Protein AF-A0A7C4XQU8-F1 (afdb_monomer_lite)

Structure (mmCIF, N/CA/C/O backbone):
data_AF-A0A7C4XQU8-F1
#
_entry.id   AF-A0A7C4XQU8-F1
#
loop_
_atom_site.group_PDB
_atom_site.id
_atom_site.type_symbol
_atom_site.label_atom_id
_atom_site.label_alt_id
_atom_site.label_comp_id
_atom_site.label_asym_id
_atom_site.label_entity_id
_atom_site.label_seq_id
_atom_site.pdbx_PDB_ins_code
_atom_site.Cartn_x
_atom_site.Cartn_y
_atom_site.Cartn_z
_atom_site.occupancy
_atom_site.B_iso_or_equiv
_atom_site.auth_seq_id
_atom_site.auth_comp_id
_atom_site.auth_asym_id
_atom_site.auth_atom_id
_atom_site.pdbx_PDB_model_num
ATOM 1 N N . MET A 1 1 ? 14.008 35.692 -13.625 1.00 45.66 1 MET A N 1
ATOM 2 C CA . MET A 1 1 ? 15.453 35.962 -13.455 1.00 45.66 1 MET A CA 1
ATOM 3 C C . MET A 1 1 ? 16.202 34.689 -13.807 1.00 45.66 1 MET A C 1
ATOM 5 O O . MET A 1 1 ? 15.841 33.655 -13.261 1.00 45.66 1 MET A O 1
ATOM 9 N N . SER A 1 2 ? 17.144 34.727 -14.756 1.00 58.75 2 SER A N 1
ATOM 10 C CA . SER A 1 2 ? 17.948 33.553 -15.129 1.00 58.75 2 SER A CA 1
ATOM 11 C C . SER A 1 2 ? 19.233 33.523 -14.306 1.00 58.75 2 SER A C 1
ATOM 13 O O . SER A 1 2 ? 20.014 34.469 -14.382 1.00 58.75 2 SER A O 1
ATOM 15 N N . ILE A 1 3 ? 19.446 32.446 -13.552 1.00 71.56 3 ILE A N 1
ATOM 16 C CA . ILE A 1 3 ? 20.698 32.194 -12.831 1.00 71.56 3 ILE A CA 1
ATOM 17 C C . ILE A 1 3 ? 21.829 32.036 -13.854 1.00 71.56 3 ILE A C 1
ATOM 19 O O . ILE A 1 3 ? 21.702 31.285 -14.822 1.00 71.56 3 ILE A O 1
ATOM 23 N N . THR A 1 4 ? 22.930 32.752 -13.653 1.00 83.12 4 THR A N 1
ATOM 24 C CA . THR A 1 4 ? 24.124 32.695 -14.500 1.00 83.12 4 THR A CA 1
ATOM 25 C C . THR A 1 4 ? 25.135 31.683 -13.963 1.00 83.12 4 THR A C 1
ATOM 27 O O . THR A 1 4 ? 25.243 31.439 -12.764 1.00 83.12 4 THR A O 1
ATOM 30 N N . PHE A 1 5 ? 25.948 31.108 -14.850 1.00 70.44 5 PHE A N 1
ATOM 31 C CA . PHE A 1 5 ? 26.991 30.142 -14.477 1.00 70.44 5 PHE A CA 1
ATOM 32 C C . PHE A 1 5 ? 28.006 30.706 -13.463 1.00 70.44 5 PHE A C 1
ATOM 34 O O . PHE A 1 5 ? 28.516 29.990 -12.607 1.00 70.44 5 PHE A O 1
ATOM 41 N N . ARG A 1 6 ? 28.254 32.020 -13.513 1.00 72.44 6 ARG A N 1
ATOM 42 C CA . ARG A 1 6 ? 29.130 32.727 -12.570 1.00 72.44 6 ARG A CA 1
ATOM 43 C C . ARG A 1 6 ? 28.547 32.788 -11.157 1.00 72.44 6 ARG A C 1
ATOM 45 O O . ARG A 1 6 ? 29.300 32.751 -10.192 1.00 72.44 6 ARG A O 1
ATOM 52 N N . GLU A 1 7 ? 27.225 32.851 -11.034 1.00 71.62 7 GLU A N 1
ATOM 53 C CA . GLU A 1 7 ? 26.533 32.796 -9.742 1.00 71.62 7 GLU A CA 1
ATOM 54 C C . GLU A 1 7 ? 26.556 31.381 -9.153 1.00 71.62 7 GLU A C 1
ATOM 56 O O . GLU A 1 7 ? 26.673 31.234 -7.941 1.00 71.62 7 GLU A O 1
ATOM 61 N N . ILE A 1 8 ? 26.535 30.342 -9.998 1.00 65.56 8 ILE A N 1
ATOM 62 C CA . ILE A 1 8 ? 26.710 28.943 -9.569 1.00 65.56 8 ILE A CA 1
ATOM 63 C C . ILE A 1 8 ? 28.135 28.715 -9.040 1.00 65.56 8 ILE A C 1
ATOM 65 O O . ILE A 1 8 ? 28.313 28.085 -8.003 1.00 65.56 8 ILE A O 1
ATOM 69 N N . LEU A 1 9 ? 29.149 29.271 -9.710 1.00 60.50 9 LEU A N 1
ATOM 70 C CA . LEU A 1 9 ? 30.553 29.157 -9.290 1.00 60.50 9 LEU A CA 1
ATOM 71 C C . LEU A 1 9 ? 30.897 29.961 -8.026 1.00 60.50 9 LEU A C 1
ATOM 73 O O . LEU A 1 9 ? 31.858 29.625 -7.344 1.00 60.50 9 LEU A O 1
ATOM 77 N N . ASN A 1 10 ? 30.124 31.002 -7.707 1.00 62.06 10 ASN A N 1
ATOM 78 C CA . ASN A 1 10 ? 30.291 31.813 -6.496 1.00 62.06 10 ASN A CA 1
ATOM 79 C C . ASN A 1 10 ? 29.500 31.273 -5.290 1.00 62.06 10 ASN A C 1
ATOM 81 O O . ASN A 1 10 ? 29.392 31.960 -4.271 1.00 62.06 10 ASN A O 1
ATOM 85 N N . GLN A 1 11 ? 28.926 30.069 -5.382 1.00 64.62 11 GLN A N 1
ATOM 86 C CA . GLN A 1 11 ? 28.342 29.414 -4.216 1.00 64.62 11 GLN A CA 1
ATOM 87 C C . GLN A 1 11 ? 29.437 29.171 -3.175 1.00 64.62 11 GLN A C 1
ATOM 89 O O . GLN A 1 11 ? 30.536 28.728 -3.504 1.00 64.62 11 GLN A O 1
ATOM 94 N N . LYS A 1 12 ? 29.144 29.512 -1.916 1.00 64.62 12 LYS A N 1
ATOM 95 C CA . LYS A 1 12 ? 30.092 29.427 -0.803 1.00 64.62 12 LYS A CA 1
ATOM 96 C C . LYS A 1 12 ? 30.616 27.992 -0.683 1.00 64.62 12 LYS A C 1
ATOM 98 O O . LYS A 1 12 ? 29.908 27.105 -0.222 1.00 64.62 12 LYS A O 1
ATOM 103 N N . SER A 1 13 ? 31.851 27.770 -1.119 1.00 65.62 13 SER A N 1
ATOM 104 C CA . SER A 1 13 ? 32.546 26.493 -0.999 1.00 65.62 13 SER A CA 1
ATOM 105 C C . SER A 1 13 ? 33.301 26.467 0.325 1.00 65.62 13 SER A C 1
ATOM 107 O O . SER A 1 13 ? 34.238 27.247 0.510 1.00 65.62 13 SER A O 1
ATOM 109 N N . TRP A 1 14 ? 32.906 25.593 1.250 1.00 74.12 14 TRP A N 1
ATOM 110 C CA . TRP A 1 14 ? 33.675 25.378 2.475 1.00 74.12 14 TRP A CA 1
ATOM 111 C C . TRP A 1 14 ? 34.993 24.688 2.128 1.00 74.12 14 TRP A C 1
ATOM 113 O O . TRP A 1 14 ? 35.008 23.621 1.518 1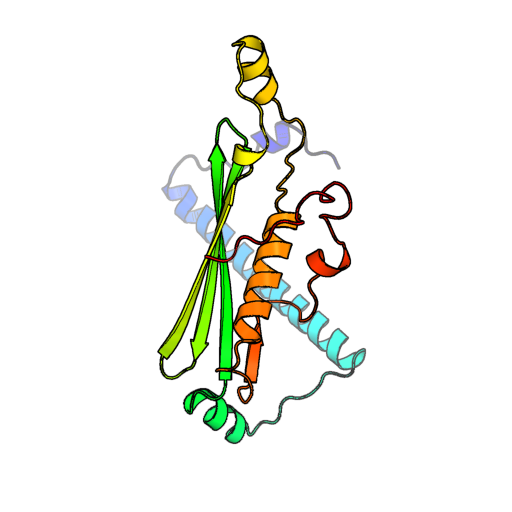.00 74.12 14 TRP A O 1
ATOM 123 N N . THR A 1 15 ? 36.104 25.327 2.480 1.00 75.94 15 THR A N 1
ATOM 124 C CA . THR A 1 15 ? 37.458 24.850 2.171 1.00 75.94 15 THR A CA 1
ATOM 125 C C . THR A 1 15 ? 38.006 23.882 3.216 1.00 75.94 15 THR A C 1
ATOM 127 O O . THR A 1 15 ? 38.980 23.186 2.939 1.00 75.94 15 THR A O 1
ATOM 130 N N . SER A 1 16 ? 37.383 23.814 4.396 1.00 79.50 16 SER A N 1
ATOM 131 C CA . SER A 1 16 ? 37.722 22.881 5.471 1.00 79.50 16 SER A CA 1
ATOM 132 C C . SER A 1 16 ? 36.461 22.262 6.085 1.00 79.50 16 SER A C 1
ATOM 134 O O . SER A 1 16 ? 35.355 22.801 5.965 1.00 79.50 16 SER A O 1
ATOM 136 N N . TYR A 1 17 ? 36.624 21.106 6.730 1.00 73.94 17 TYR A N 1
ATOM 137 C CA . TYR A 1 17 ? 35.530 20.423 7.421 1.00 73.94 17 TYR A CA 1
ATOM 138 C C . TYR A 1 17 ? 35.089 21.203 8.668 1.00 73.94 17 TYR A C 1
ATOM 140 O O . TYR A 1 17 ? 33.901 21.264 8.978 1.00 73.94 17 TYR A O 1
ATOM 148 N N . GLU A 1 18 ? 36.029 21.859 9.343 1.00 80.00 18 GLU A N 1
ATOM 149 C CA . GLU A 1 18 ? 35.796 22.684 10.524 1.00 80.00 18 GLU A CA 1
ATOM 150 C C . GLU A 1 18 ? 34.895 23.887 10.201 1.00 80.00 18 GLU A C 1
ATOM 152 O O . GLU A 1 18 ? 33.941 24.147 10.935 1.00 80.00 18 GLU A O 1
ATOM 157 N N . ASP A 1 19 ? 35.122 24.555 9.063 1.00 75.06 19 ASP A N 1
ATOM 158 C CA . ASP A 1 19 ? 34.288 25.676 8.600 1.00 75.06 19 ASP A CA 1
ATOM 159 C C . ASP A 1 19 ? 32.867 25.215 8.233 1.00 75.06 19 ASP A C 1
ATOM 161 O O . ASP A 1 19 ? 31.878 25.901 8.508 1.00 75.06 19 ASP A O 1
ATOM 165 N N . TYR A 1 20 ? 32.738 24.022 7.643 1.00 74.88 20 TYR A N 1
ATOM 166 C CA . TYR A 1 20 ? 31.439 23.413 7.351 1.00 74.88 20 TYR A CA 1
ATOM 167 C C . TYR A 1 20 ? 30.662 23.072 8.632 1.00 74.88 20 TYR A C 1
ATOM 169 O O . TYR A 1 20 ? 29.458 23.324 8.716 1.00 74.88 20 TYR A O 1
ATOM 177 N N . VAL A 1 21 ? 31.336 22.536 9.652 1.00 73.75 21 VAL A N 1
ATOM 178 C CA . VAL A 1 21 ? 30.712 22.217 10.944 1.00 73.75 21 VAL A CA 1
ATOM 179 C C . VAL A 1 21 ? 30.313 23.490 11.695 1.00 73.75 21 VAL A C 1
ATOM 181 O O . VAL A 1 21 ? 29.211 23.553 12.239 1.00 73.75 21 VAL A O 1
ATOM 184 N N . ALA A 1 22 ? 31.166 24.515 11.705 1.00 74.94 22 ALA A N 1
ATOM 185 C CA . ALA A 1 22 ? 30.908 25.758 12.427 1.00 74.94 22 ALA A CA 1
ATOM 186 C C . ALA A 1 22 ? 29.815 26.620 11.772 1.00 74.94 22 ALA A C 1
ATOM 188 O O . ALA A 1 22 ? 28.968 27.180 12.471 1.00 74.94 22 ALA A O 1
ATOM 189 N N . GLU A 1 23 ? 29.808 26.729 10.444 1.00 75.94 23 GLU A N 1
ATOM 190 C CA . GLU A 1 23 ? 28.906 27.640 9.732 1.00 75.94 23 GLU A CA 1
ATOM 191 C C . GLU A 1 23 ? 27.799 26.904 8.980 1.00 75.94 23 GLU A C 1
ATOM 193 O O . GLU A 1 23 ? 26.633 27.284 9.078 1.00 75.94 23 GLU A O 1
ATOM 198 N N . GLY A 1 24 ? 28.143 25.832 8.263 1.00 71.19 24 GLY A N 1
ATOM 199 C CA . GLY A 1 24 ? 27.200 25.060 7.454 1.00 71.19 24 GLY A CA 1
ATOM 200 C C . GLY A 1 24 ? 26.119 24.400 8.305 1.00 71.19 24 GLY A C 1
ATOM 201 O O . GLY A 1 24 ? 24.935 24.629 8.069 1.00 71.19 24 GLY A O 1
ATOM 202 N N . ILE A 1 25 ? 26.493 23.643 9.344 1.00 73.94 25 ILE A N 1
ATOM 203 C CA . ILE A 1 25 ? 25.517 22.954 10.213 1.00 73.94 25 ILE A CA 1
ATOM 204 C C . ILE A 1 25 ? 24.585 23.951 10.909 1.00 73.94 25 ILE A C 1
ATOM 206 O O . ILE A 1 25 ? 23.378 23.713 10.980 1.00 73.94 25 ILE A O 1
ATOM 210 N N . ASN A 1 26 ? 25.110 25.081 11.385 1.00 74.00 26 ASN A N 1
ATOM 211 C CA . ASN A 1 26 ? 24.300 26.117 12.026 1.00 74.00 26 ASN A CA 1
ATOM 212 C C . ASN A 1 26 ? 23.350 26.796 11.031 1.00 74.00 26 ASN A C 1
ATOM 214 O O . ASN A 1 26 ? 22.177 27.008 11.352 1.00 74.00 26 ASN A O 1
ATOM 218 N N . GLN A 1 27 ? 23.818 27.080 9.812 1.00 75.81 27 GLN A N 1
ATOM 219 C CA . GLN A 1 27 ? 22.985 27.641 8.755 1.00 75.81 27 GLN A CA 1
ATOM 220 C C . GLN A 1 27 ? 21.859 26.670 8.372 1.00 75.81 27 GLN A C 1
ATOM 222 O O . GLN A 1 27 ? 20.692 27.049 8.481 1.00 75.81 27 GLN A O 1
ATOM 227 N N . TYR A 1 28 ? 22.181 25.410 8.059 1.00 75.31 28 TYR A N 1
ATOM 228 C CA . TYR A 1 28 ? 21.194 24.369 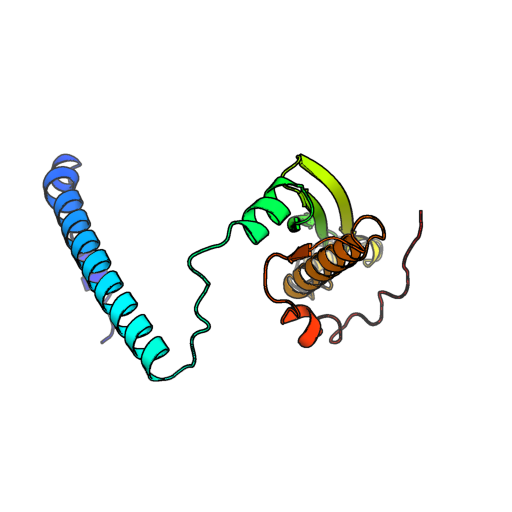7.750 1.00 75.31 28 TYR A CA 1
ATOM 229 C C . TYR A 1 28 ? 20.198 24.158 8.889 1.00 75.31 28 TYR A C 1
ATOM 231 O O . TYR A 1 28 ? 19.001 24.058 8.648 1.00 75.31 28 TYR A O 1
ATOM 239 N N . SER A 1 29 ? 20.660 24.133 10.140 1.00 78.81 29 SER A N 1
ATOM 240 C CA . SER A 1 29 ? 19.776 23.968 11.299 1.00 78.81 29 SER A CA 1
ATOM 241 C C . SER A 1 29 ? 18.814 25.148 11.451 1.00 78.81 29 SER A C 1
ATOM 243 O O . SER A 1 29 ? 17.643 24.958 11.788 1.00 78.81 29 SER A O 1
ATOM 245 N N . SER A 1 30 ? 19.281 26.371 11.179 1.00 81.94 30 SER A N 1
ATOM 246 C CA . SER A 1 30 ? 18.451 27.576 11.239 1.00 81.94 30 SER A CA 1
ATOM 247 C C . SER A 1 30 ? 17.434 27.650 10.095 1.00 81.94 30 SER A C 1
ATOM 249 O O . SER A 1 30 ? 16.287 28.032 10.329 1.00 81.94 30 SER A O 1
ATOM 251 N N . GLU A 1 31 ? 17.826 27.247 8.885 1.00 82.75 31 GLU A N 1
ATOM 252 C CA . GLU A 1 31 ? 16.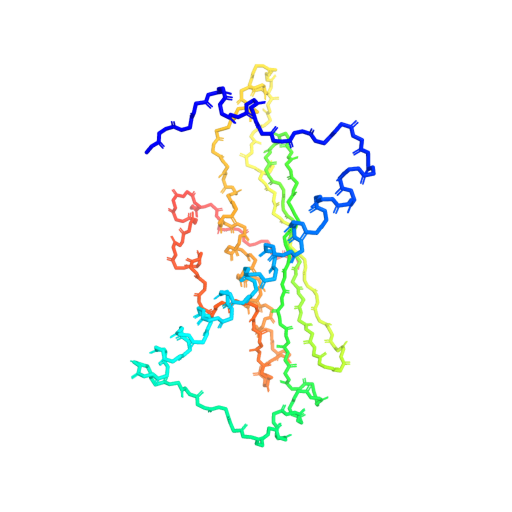954 27.169 7.710 1.00 82.75 31 GLU A CA 1
ATOM 253 C C . GLU A 1 31 ? 15.910 26.069 7.896 1.00 82.75 31 GLU A C 1
ATOM 255 O O . GLU A 1 31 ? 14.718 26.349 7.838 1.00 82.75 31 GLU A O 1
ATOM 260 N N . LEU A 1 32 ? 16.324 24.869 8.306 1.00 79.44 32 LEU A N 1
ATOM 261 C CA . LEU A 1 32 ? 15.418 23.767 8.624 1.00 79.44 32 LEU A CA 1
ATOM 262 C C . LEU A 1 32 ? 14.410 24.151 9.717 1.00 79.44 32 LEU A C 1
ATOM 264 O O . LEU A 1 32 ? 13.229 23.819 9.632 1.00 79.44 32 LEU A O 1
ATOM 268 N N . SER A 1 33 ? 14.848 24.880 10.746 1.00 85.19 33 SER A N 1
ATOM 269 C CA . SER A 1 33 ? 13.950 25.363 11.803 1.00 85.19 33 SER A CA 1
ATOM 270 C C . SER A 1 33 ? 12.916 26.363 11.274 1.00 85.19 33 SER A C 1
ATOM 272 O O . SER A 1 33 ? 11.756 26.334 11.703 1.00 85.19 33 SER A O 1
ATOM 274 N N . LYS A 1 34 ? 13.308 27.234 10.335 1.00 89.00 34 LYS A N 1
ATOM 275 C CA . LYS A 1 34 ? 12.387 28.147 9.645 1.00 89.00 34 LYS A CA 1
ATOM 276 C C . LYS A 1 34 ? 11.413 27.372 8.765 1.00 89.00 34 LYS A C 1
ATOM 278 O O . LYS A 1 34 ? 10.214 27.575 8.922 1.00 89.00 34 LYS A O 1
ATOM 283 N N . ASP A 1 35 ? 11.894 26.427 7.966 1.00 86.44 35 ASP A N 1
ATOM 284 C CA . ASP A 1 35 ? 11.068 25.594 7.087 1.00 86.44 35 ASP A CA 1
ATOM 285 C C . ASP A 1 35 ? 10.047 24.773 7.880 1.00 86.44 35 ASP A C 1
ATOM 287 O O . ASP A 1 35 ? 8.875 24.701 7.516 1.00 86.44 35 ASP A O 1
ATOM 291 N N . ILE A 1 36 ? 10.442 24.208 9.026 1.00 87.94 36 ILE A N 1
ATOM 292 C CA . ILE A 1 36 ? 9.517 23.514 9.932 1.00 87.94 36 ILE A CA 1
ATOM 293 C C . ILE A 1 36 ? 8.459 24.486 10.472 1.00 87.94 36 ILE A C 1
ATOM 295 O O . ILE A 1 36 ? 7.278 24.135 10.556 1.00 87.94 36 ILE A O 1
ATOM 299 N N . SER A 1 37 ? 8.858 25.700 10.859 1.00 92.00 37 SER A N 1
ATOM 300 C CA . SER A 1 37 ? 7.941 26.727 11.366 1.00 92.00 37 SER A CA 1
ATOM 301 C C . SER A 1 37 ? 6.942 27.175 10.295 1.00 92.00 37 SER A C 1
ATOM 303 O O . SER A 1 37 ? 5.736 27.217 10.552 1.00 92.00 37 SER A O 1
ATOM 305 N N . GLU A 1 38 ? 7.409 27.444 9.077 1.00 91.62 38 GLU A N 1
ATOM 306 C CA . GLU A 1 38 ? 6.560 27.797 7.938 1.00 91.62 38 GLU A CA 1
ATOM 307 C C . GLU A 1 38 ? 5.661 26.636 7.520 1.00 91.62 38 GLU A C 1
ATOM 309 O O . GLU A 1 38 ? 4.453 26.817 7.381 1.00 91.62 38 GLU A O 1
ATOM 314 N N . GLY A 1 39 ? 6.194 25.416 7.448 1.00 87.62 39 GLY A N 1
ATOM 315 C CA . GLY A 1 39 ? 5.419 24.205 7.190 1.00 87.62 39 GLY A CA 1
ATOM 316 C C . GLY A 1 39 ? 4.295 24.004 8.210 1.00 87.62 39 GLY A C 1
ATOM 317 O O . GLY A 1 39 ? 3.167 23.675 7.839 1.00 87.62 39 GLY A O 1
ATOM 318 N N . ARG A 1 40 ? 4.545 24.282 9.499 1.00 91.62 40 ARG A N 1
ATOM 319 C CA . ARG A 1 40 ? 3.503 24.269 10.543 1.00 91.62 40 ARG A CA 1
ATOM 320 C C . ARG A 1 40 ? 2.452 25.358 10.326 1.00 91.62 40 ARG A C 1
ATOM 322 O O . ARG A 1 40 ? 1.265 25.068 10.483 1.00 91.62 40 ARG A O 1
ATOM 329 N N . LYS A 1 41 ? 2.854 26.578 9.948 1.00 94.00 41 LYS A N 1
ATOM 330 C CA . LYS A 1 41 ? 1.916 27.667 9.615 1.00 94.00 41 LYS A CA 1
ATOM 331 C C . LYS A 1 41 ? 1.037 27.295 8.422 1.00 94.00 41 LYS A C 1
ATOM 333 O O . LYS A 1 41 ? -0.179 27.427 8.516 1.00 94.00 41 LYS A O 1
ATOM 338 N N . HIS A 1 42 ? 1.622 26.765 7.349 1.00 91.38 42 HIS A N 1
ATOM 339 C CA . HIS A 1 42 ? 0.879 26.295 6.180 1.00 91.38 42 HIS A CA 1
ATOM 340 C C . HIS A 1 42 ? -0.066 25.151 6.532 1.00 91.38 42 HIS A C 1
ATOM 342 O O . HIS A 1 42 ? -1.237 25.205 6.173 1.00 91.38 42 HIS A O 1
ATOM 348 N N . LYS A 1 43 ? 0.392 24.156 7.303 1.00 89.25 43 LYS A N 1
ATOM 349 C CA . LYS A 1 43 ? -0.461 23.056 7.771 1.00 89.25 43 LYS A CA 1
ATOM 350 C C . LYS A 1 43 ? -1.665 23.573 8.560 1.00 89.25 43 LYS A C 1
ATOM 352 O O . LYS A 1 43 ? -2.776 23.097 8.342 1.00 89.25 43 LYS A O 1
ATOM 357 N N . LYS A 1 44 ? -1.456 24.551 9.449 1.00 93.38 44 LYS A N 1
ATOM 358 C CA . LYS A 1 44 ? -2.533 25.181 10.221 1.00 93.38 44 LYS A CA 1
ATOM 359 C C . LYS A 1 44 ? -3.505 25.939 9.314 1.00 93.38 44 LYS A C 1
ATOM 361 O O . LYS A 1 44 ? -4.699 25.690 9.397 1.00 93.38 44 LYS A O 1
ATOM 366 N N . ALA A 1 45 ? -3.003 26.776 8.408 1.00 92.56 45 ALA A N 1
ATOM 367 C CA . ALA A 1 45 ? -3.836 27.521 7.464 1.00 92.56 45 ALA A CA 1
ATOM 368 C C . ALA A 1 45 ? -4.654 26.594 6.544 1.00 92.56 45 ALA A C 1
ATOM 370 O O . ALA A 1 45 ? -5.832 26.843 6.305 1.00 92.56 45 ALA A O 1
ATOM 371 N N . ILE A 1 46 ? -4.058 25.493 6.069 1.00 89.94 46 ILE A N 1
ATOM 372 C CA . ILE A 1 46 ? -4.759 24.460 5.292 1.00 89.94 46 ILE A CA 1
ATOM 373 C C . ILE A 1 46 ? -5.852 23.812 6.143 1.00 89.94 46 ILE A C 1
ATOM 375 O O . ILE A 1 46 ? -6.973 23.661 5.672 1.00 89.94 46 ILE A O 1
ATOM 379 N N . ARG A 1 47 ? -5.556 23.445 7.396 1.00 85.06 47 ARG A N 1
ATOM 380 C CA . ARG A 1 47 ? -6.538 22.845 8.310 1.00 85.06 47 ARG A CA 1
ATOM 381 C C . ARG A 1 47 ? -7.722 23.781 8.561 1.00 85.06 47 ARG A C 1
ATOM 383 O O . ARG A 1 47 ? -8.854 23.347 8.401 1.00 85.06 47 ARG A O 1
ATOM 390 N N . GLU A 1 48 ? -7.458 25.048 8.875 1.00 92.75 48 GLU A N 1
ATOM 391 C CA . GLU A 1 48 ? -8.487 26.075 9.084 1.00 92.75 48 GLU A CA 1
ATOM 392 C C . GLU A 1 48 ? -9.330 26.296 7.822 1.00 92.75 48 GLU A C 1
ATOM 394 O O . GLU A 1 48 ? -10.553 26.407 7.891 1.00 92.75 48 GLU A O 1
ATOM 399 N N . PHE A 1 49 ? -8.691 26.320 6.648 1.00 92.81 49 PHE A N 1
ATOM 400 C CA . PHE A 1 49 ? -9.398 26.390 5.374 1.00 92.81 49 PHE A CA 1
ATOM 401 C C . PHE A 1 49 ? -10.300 25.169 5.165 1.00 92.81 49 PHE A C 1
ATOM 403 O O . PHE A 1 49 ? -11.454 25.333 4.773 1.00 92.81 49 PHE A O 1
ATOM 410 N N . LEU A 1 50 ? -9.812 23.957 5.440 1.00 87.81 50 LEU A N 1
ATOM 411 C CA . LEU A 1 50 ? -10.600 22.735 5.295 1.00 87.81 50 LEU A CA 1
ATOM 412 C C . LEU A 1 50 ? -11.791 22.717 6.259 1.00 87.81 50 LEU A C 1
ATOM 414 O O . LEU A 1 50 ? -12.906 22.479 5.817 1.00 87.81 50 LEU A O 1
ATOM 418 N N . GLU A 1 51 ? -11.576 23.035 7.536 1.00 87.81 51 GLU A N 1
ATOM 419 C CA . GLU A 1 51 ? -12.630 23.074 8.562 1.00 87.81 51 GLU A CA 1
ATOM 420 C C . GLU A 1 51 ? -13.700 24.130 8.268 1.00 87.81 51 GLU A C 1
ATOM 422 O O . GLU A 1 51 ? -14.867 23.936 8.595 1.00 87.81 51 GLU A O 1
ATOM 427 N N . LYS A 1 52 ? -13.322 25.246 7.632 1.00 91.75 52 LYS A N 1
ATOM 428 C CA . LYS A 1 52 ? -14.259 26.313 7.268 1.00 91.75 52 LYS A CA 1
ATOM 429 C C . LYS A 1 52 ? -15.060 26.013 6.000 1.00 91.75 52 LYS A C 1
ATOM 431 O O . LYS A 1 52 ? -16.205 26.446 5.898 1.00 91.75 52 LYS A O 1
ATOM 436 N N . ASN A 1 53 ? -14.443 25.372 5.008 1.00 92.81 53 ASN A N 1
ATOM 437 C CA . ASN A 1 53 ? -15.026 25.237 3.667 1.00 92.81 53 ASN A CA 1
ATOM 438 C C . ASN A 1 53 ? -15.596 23.844 3.380 1.00 92.81 53 ASN A C 1
ATOM 440 O O . ASN A 1 53 ? -16.324 23.688 2.403 1.00 92.81 53 ASN A O 1
ATOM 444 N N . PHE A 1 54 ? -15.273 22.842 4.197 1.00 89.25 54 PHE A N 1
ATOM 445 C CA . PHE A 1 54 ? -15.709 21.466 3.998 1.00 89.25 54 PHE A CA 1
ATOM 446 C C . PHE A 1 54 ? -16.293 20.894 5.285 1.00 89.25 54 PHE A C 1
ATOM 448 O O . PHE A 1 54 ? -15.839 21.188 6.388 1.00 89.25 54 PHE A O 1
ATOM 455 N N . GLU A 1 55 ? -17.281 20.018 5.132 1.00 85.00 55 GLU A N 1
ATOM 456 C CA . GLU A 1 55 ? -17.786 19.215 6.235 1.00 85.00 55 GLU A CA 1
ATOM 457 C C . GLU A 1 55 ? -16.766 18.116 6.555 1.00 85.00 55 GLU A C 1
ATOM 459 O O . GLU A 1 55 ? -16.606 17.141 5.816 1.00 85.00 55 GLU A O 1
ATOM 464 N N . ILE A 1 56 ? -16.019 18.301 7.643 1.00 80.69 56 ILE A N 1
ATOM 465 C CA . ILE A 1 56 ? -15.081 17.292 8.126 1.00 80.69 56 ILE A CA 1
ATOM 466 C C . ILE A 1 56 ? -15.835 16.354 9.058 1.00 80.69 56 ILE A C 1
ATOM 468 O O . ILE A 1 56 ? -16.278 16.756 10.132 1.00 80.69 56 ILE A O 1
ATOM 472 N N . LYS A 1 57 ? -15.929 15.082 8.668 1.00 82.50 57 LYS A N 1
ATOM 473 C CA . LYS A 1 57 ? -16.464 14.036 9.539 1.00 82.50 57 LYS A CA 1
ATOM 474 C C . LYS A 1 57 ? -15.594 13.934 10.795 1.00 82.50 57 LYS A C 1
ATOM 476 O O . LYS A 1 57 ? -14.408 13.612 10.706 1.00 82.50 57 LYS A O 1
ATOM 481 N N . THR A 1 58 ? -16.176 14.222 11.952 1.00 80.88 58 THR A N 1
ATOM 482 C CA . THR A 1 58 ? -15.520 14.041 13.246 1.00 80.88 58 THR A CA 1
ATOM 483 C C . THR A 1 58 ? -15.499 12.560 13.605 1.00 80.88 58 THR A C 1
ATOM 485 O O . THR A 1 58 ? -16.464 11.829 13.376 1.00 80.88 58 THR A O 1
ATOM 488 N N . ILE A 1 59 ? -14.360 12.104 14.117 1.00 81.00 59 ILE A N 1
ATOM 489 C CA . ILE A 1 59 ? -14.219 10.755 14.660 1.00 81.00 59 ILE A CA 1
ATOM 490 C C . ILE A 1 59 ? -14.677 10.828 16.124 1.00 81.00 59 ILE A C 1
ATOM 492 O O . ILE A 1 59 ? -14.292 11.784 16.798 1.00 81.00 59 ILE A O 1
ATOM 496 N N . PRO A 1 60 ? -15.508 9.890 16.607 1.00 84.44 60 PRO A N 1
ATOM 497 C CA . PRO A 1 60 ? -15.871 9.817 18.019 1.00 84.44 60 PRO A CA 1
ATOM 498 C C . PRO A 1 60 ? -14.634 9.703 18.922 1.00 84.44 60 PRO A C 1
ATOM 500 O O . PRO A 1 60 ? -13.650 9.070 18.544 1.00 84.44 60 PRO A O 1
ATOM 503 N N . ASP A 1 61 ? -14.695 10.294 20.117 1.00 85.50 61 ASP A N 1
ATOM 504 C CA . ASP A 1 61 ? -13.606 10.198 21.103 1.00 85.50 61 ASP A CA 1
ATOM 505 C C . ASP A 1 61 ? -13.508 8.793 21.728 1.00 85.50 61 ASP A C 1
ATOM 507 O O . ASP A 1 61 ? -12.427 8.360 22.128 1.00 85.50 61 ASP A O 1
ATOM 511 N N . ASP A 1 62 ? -14.633 8.075 21.802 1.00 90.44 62 ASP A N 1
ATOM 512 C CA . ASP A 1 62 ? -14.694 6.682 22.243 1.00 90.44 62 ASP A CA 1
ATOM 513 C C . ASP A 1 62 ? -14.653 5.752 21.027 1.00 90.44 62 ASP A C 1
ATOM 515 O O . ASP A 1 62 ? -15.573 5.745 20.212 1.00 90.44 62 ASP A O 1
ATOM 519 N N . LEU A 1 63 ? -13.560 4.995 20.918 1.00 90.56 63 LEU A N 1
ATOM 520 C CA . LEU A 1 63 ? -13.304 4.012 19.859 1.00 90.56 63 LEU A CA 1
ATOM 521 C C . LEU A 1 63 ? -13.112 2.601 20.435 1.00 90.56 63 LEU A C 1
ATOM 523 O O . LEU A 1 63 ? -12.348 1.786 19.907 1.00 90.56 63 LEU A O 1
ATOM 527 N N . SER A 1 64 ? -13.714 2.332 21.596 1.00 92.75 64 SER A N 1
ATOM 528 C CA . SER A 1 64 ? -13.555 1.059 22.302 1.00 92.75 64 SER A CA 1
ATOM 529 C C . SER A 1 64 ? -14.085 -0.132 21.495 1.00 92.75 64 SER A C 1
ATOM 531 O O . SER A 1 64 ? -13.446 -1.187 21.472 1.00 92.75 64 SER A O 1
ATOM 533 N N . GLU A 1 65 ? -15.196 0.031 20.775 1.00 91.31 65 GLU A N 1
ATOM 534 C CA . GLU A 1 65 ? -15.744 -1.003 19.892 1.00 91.31 65 GLU A CA 1
ATOM 535 C C . GLU A 1 65 ? -14.822 -1.284 18.697 1.00 91.31 65 GLU A C 1
ATOM 537 O O . GLU A 1 65 ? -14.514 -2.442 18.408 1.00 91.31 65 GLU A O 1
ATOM 542 N N . GLU A 1 66 ? -14.305 -0.248 18.039 1.00 91.44 66 GLU A N 1
ATOM 543 C CA . GLU A 1 66 ? -13.380 -0.370 16.910 1.00 91.44 66 GLU A CA 1
ATOM 544 C C . GLU A 1 66 ? -12.054 -1.006 17.331 1.00 91.44 66 GLU A C 1
ATOM 546 O O . GLU A 1 66 ? -11.502 -1.844 16.611 1.00 91.44 66 GLU A O 1
ATOM 551 N N . LEU A 1 67 ? -11.555 -0.656 18.519 1.00 91.81 67 LEU A N 1
ATOM 552 C CA . LEU A 1 67 ? -10.373 -1.285 19.096 1.00 91.81 67 LEU A CA 1
ATOM 553 C C . LEU A 1 67 ? -10.609 -2.777 19.355 1.00 91.81 67 LEU A C 1
ATOM 555 O O . LEU A 1 67 ? -9.740 -3.603 19.059 1.00 91.81 67 LEU A O 1
ATOM 559 N N . ASN A 1 68 ? -11.787 -3.141 19.863 1.00 93.81 68 ASN A N 1
ATOM 560 C CA . ASN A 1 68 ? -12.166 -4.537 20.060 1.00 93.81 68 ASN A CA 1
ATOM 561 C C . ASN A 1 68 ? -12.261 -5.284 18.722 1.00 93.81 68 ASN A C 1
ATOM 563 O O . ASN A 1 68 ? -11.759 -6.402 18.609 1.00 93.81 68 ASN A O 1
ATOM 567 N N . LEU A 1 69 ? -12.829 -4.674 17.678 1.00 93.25 69 LEU A N 1
ATOM 568 C CA . LEU A 1 69 ? -12.878 -5.257 16.330 1.00 93.25 69 LEU A CA 1
ATOM 569 C C . LEU A 1 69 ? -11.477 -5.490 15.749 1.00 93.25 69 LEU A C 1
ATOM 571 O O . LEU A 1 69 ? -11.199 -6.552 15.185 1.00 93.25 69 LEU A O 1
ATOM 575 N N . LEU A 1 70 ? -10.574 -4.522 15.916 1.00 92.50 70 LEU A N 1
ATOM 576 C CA . LEU A 1 70 ? -9.191 -4.644 15.467 1.00 92.50 70 LEU A CA 1
ATOM 577 C C . LEU A 1 70 ? -8.469 -5.778 16.204 1.00 92.50 70 LEU A C 1
ATOM 579 O O . LEU A 1 70 ? -7.932 -6.683 15.568 1.00 92.50 70 LEU A O 1
ATOM 583 N N . THR A 1 71 ? -8.484 -5.751 17.538 1.00 92.50 71 THR A N 1
ATOM 584 C CA . THR A 1 71 ? -7.724 -6.691 18.382 1.00 92.50 71 THR A CA 1
ATOM 585 C C . THR A 1 71 ? -8.272 -8.117 18.345 1.00 92.50 71 THR A C 1
ATOM 587 O O . THR A 1 71 ? -7.497 -9.064 18.450 1.00 92.50 71 THR A O 1
ATOM 590 N N . SER A 1 72 ? -9.575 -8.294 18.107 1.00 92.50 72 SER A N 1
ATOM 591 C CA . SER A 1 72 ? -10.206 -9.609 17.907 1.00 92.50 72 SER A CA 1
ATOM 592 C C . SER A 1 72 ? -9.964 -10.219 16.518 1.00 92.50 72 SER A C 1
ATOM 594 O O . SER A 1 72 ? -10.444 -11.317 16.238 1.00 92.50 72 SER A O 1
ATOM 596 N N . GLY A 1 73 ? -9.227 -9.536 15.632 1.00 89.75 73 GLY A N 1
ATOM 597 C CA . GLY A 1 73 ? -8.878 -10.051 14.306 1.00 89.75 73 GLY A CA 1
ATOM 598 C C . GLY A 1 73 ? -10.013 -9.991 13.278 1.00 89.75 73 GLY A C 1
ATOM 599 O O . GLY A 1 73 ? -9.916 -10.651 12.235 1.00 89.75 73 GLY A O 1
ATOM 600 N N . GLN A 1 74 ? -11.060 -9.200 13.555 1.00 93.00 74 GLN A N 1
ATOM 601 C CA . GLN A 1 74 ? -12.180 -8.932 12.640 1.00 93.00 74 GLN A CA 1
ATOM 602 C C . GLN A 1 74 ? -11.827 -7.907 11.558 1.00 93.00 74 GLN A C 1
ATOM 604 O O . GLN A 1 74 ? -12.560 -7.763 10.584 1.00 93.00 74 GLN A O 1
ATOM 609 N N . VAL A 1 75 ? -10.699 -7.212 11.710 1.00 93.25 75 VAL A N 1
ATOM 610 C CA . VAL A 1 75 ? -10.152 -6.282 10.719 1.00 93.25 75 VAL A CA 1
ATOM 611 C C . VAL A 1 75 ? -8.938 -6.914 10.040 1.00 93.25 75 VAL A C 1
ATOM 613 O O . VAL A 1 75 ? -8.017 -7.389 10.707 1.00 93.25 75 VAL A O 1
ATOM 616 N N . VAL A 1 76 ? -8.933 -6.898 8.709 1.00 93.56 76 VAL A N 1
ATOM 617 C CA . VAL A 1 76 ? -7.866 -7.427 7.856 1.00 93.56 76 VAL A CA 1
ATOM 618 C C . VAL A 1 76 ? -7.267 -6.286 7.043 1.00 93.56 76 VAL A C 1
ATOM 620 O O . VAL A 1 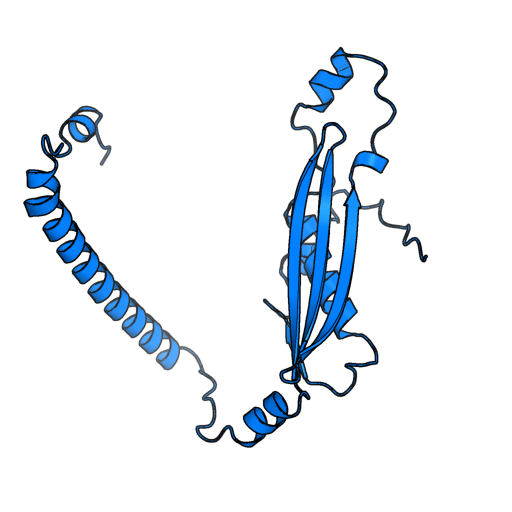76 ? -7.977 -5.602 6.306 1.00 93.56 76 VAL A O 1
ATOM 623 N N . GLY A 1 77 ? -5.958 -6.088 7.171 1.00 93.31 77 GLY A N 1
ATOM 624 C CA . GLY A 1 77 ? -5.174 -5.212 6.309 1.00 93.31 77 GLY A CA 1
ATOM 625 C C . GLY A 1 77 ? -4.675 -5.976 5.089 1.00 93.31 77 GLY A C 1
ATOM 626 O O . GLY A 1 77 ? -4.146 -7.079 5.226 1.00 93.31 77 GLY A O 1
ATOM 627 N N . ILE A 1 78 ? -4.853 -5.397 3.906 1.00 92.56 78 ILE A N 1
ATOM 628 C CA . ILE A 1 78 ? -4.439 -5.967 2.627 1.00 92.56 78 ILE A CA 1
ATOM 629 C C . ILE A 1 78 ? -3.504 -4.979 1.944 1.00 92.56 78 ILE A C 1
ATOM 631 O O . ILE A 1 78 ? -3.868 -3.822 1.717 1.00 92.56 78 ILE A O 1
ATOM 635 N N . ASP A 1 79 ? -2.315 -5.460 1.612 1.00 92.56 79 ASP A N 1
ATOM 636 C CA . ASP A 1 79 ? -1.277 -4.685 0.944 1.00 92.56 79 ASP A CA 1
ATOM 637 C C . ASP A 1 79 ? -0.481 -5.585 0.001 1.00 92.56 79 ASP A C 1
ATOM 639 O O . ASP A 1 79 ? -0.452 -6.815 0.146 1.00 92.56 79 ASP A O 1
ATOM 643 N N . GLY A 1 80 ? 0.192 -4.983 -0.965 1.00 91.56 80 GLY A N 1
ATOM 644 C CA . GLY A 1 80 ? 1.059 -5.718 -1.856 1.00 91.56 80 GLY A CA 1
ATOM 645 C C . GLY A 1 80 ? 2.224 -4.906 -2.388 1.00 91.56 80 GLY A C 1
ATOM 646 O O . GLY A 1 80 ? 2.423 -3.724 -2.131 1.00 91.56 80 GLY A O 1
ATOM 647 N N . THR A 1 81 ? 3.097 -5.602 -3.096 1.00 92.38 81 THR A N 1
ATOM 648 C CA . THR A 1 81 ? 4.375 -5.075 -3.557 1.00 92.38 81 THR A CA 1
ATOM 649 C C . THR A 1 81 ? 4.703 -5.656 -4.916 1.00 92.38 81 THR A C 1
ATOM 651 O O . THR A 1 81 ? 4.385 -6.805 -5.224 1.00 92.38 81 THR A O 1
ATOM 654 N N . ILE A 1 82 ? 5.366 -4.844 -5.736 1.00 90.19 82 ILE A N 1
ATOM 655 C CA . ILE A 1 82 ? 5.839 -5.232 -7.060 1.00 90.19 82 ILE A CA 1
ATOM 656 C C . ILE A 1 82 ? 7.366 -5.218 -7.046 1.00 90.19 82 ILE A C 1
ATOM 658 O O . ILE A 1 82 ? 7.980 -4.186 -6.779 1.00 90.19 82 ILE A O 1
ATOM 662 N N . ALA A 1 83 ? 7.975 -6.340 -7.409 1.00 88.56 83 ALA A N 1
ATOM 663 C CA . ALA A 1 83 ? 9.386 -6.419 -7.759 1.00 88.56 83 ALA A CA 1
ATOM 664 C C . ALA A 1 83 ? 9.511 -6.519 -9.282 1.00 88.56 83 ALA A C 1
ATOM 666 O O . ALA A 1 83 ? 9.010 -7.466 -9.883 1.00 88.56 83 ALA A O 1
ATOM 667 N N . THR A 1 84 ? 10.157 -5.546 -9.926 1.00 84.75 84 THR A N 1
ATOM 668 C CA . THR A 1 84 ? 10.356 -5.551 -11.385 1.00 84.75 84 THR A CA 1
ATOM 669 C C . THR A 1 84 ? 11.805 -5.817 -11.756 1.00 84.75 84 THR A C 1
ATOM 671 O O . THR A 1 84 ? 12.707 -5.162 -11.235 1.00 84.75 84 THR A O 1
ATOM 674 N N . HIS A 1 85 ? 12.018 -6.677 -12.748 1.00 81.69 85 HIS A N 1
ATOM 675 C CA . HIS A 1 85 ? 13.314 -6.948 -13.353 1.00 81.69 85 HIS A CA 1
ATOM 676 C C . HIS A 1 85 ? 13.230 -6.765 -14.867 1.00 81.69 85 HIS A C 1
ATOM 678 O O . HIS A 1 85 ? 12.332 -7.281 -15.531 1.00 81.69 85 HIS A O 1
ATOM 684 N N . LYS A 1 86 ? 14.166 -6.002 -15.433 1.00 74.56 86 LYS A N 1
ATOM 685 C CA . LYS A 1 86 ? 14.278 -5.860 -16.886 1.00 74.56 86 LYS A CA 1
ATOM 686 C C . LYS A 1 86 ? 15.152 -6.983 -17.429 1.00 74.56 86 LYS A C 1
ATOM 688 O O . LYS A 1 86 ? 16.235 -7.222 -16.906 1.00 74.56 86 LYS A O 1
ATOM 693 N N . THR A 1 87 ? 14.681 -7.633 -18.481 1.00 69.75 87 THR A N 1
ATOM 694 C CA . THR A 1 87 ? 15.400 -8.670 -19.221 1.00 69.75 87 THR A CA 1
ATOM 695 C C . THR A 1 87 ? 15.563 -8.254 -20.678 1.00 69.75 87 THR A C 1
ATOM 697 O O . THR A 1 87 ? 14.894 -7.335 -21.147 1.00 69.75 87 THR A O 1
ATOM 700 N N . ILE A 1 88 ? 16.423 -8.974 -21.396 1.00 64.44 88 ILE A N 1
ATOM 701 C CA . ILE A 1 88 ? 16.626 -8.849 -22.847 1.00 64.44 88 ILE A CA 1
ATOM 702 C C . ILE A 1 88 ? 15.293 -8.972 -23.603 1.00 64.44 88 ILE A C 1
ATOM 704 O O . ILE A 1 88 ? 15.021 -8.241 -24.549 1.00 64.44 88 ILE A O 1
ATOM 708 N N . THR A 1 89 ? 14.436 -9.889 -23.160 1.00 63.44 89 THR A N 1
ATOM 709 C CA . THR A 1 89 ? 13.159 -10.209 -23.805 1.00 63.44 89 THR A CA 1
ATOM 710 C C . THR A 1 89 ? 12.002 -9.311 -23.358 1.00 63.44 89 THR A C 1
ATOM 712 O O . THR A 1 89 ? 10.914 -9.419 -23.914 1.00 63.44 89 THR A O 1
ATOM 715 N N . GLY A 1 90 ? 12.215 -8.423 -22.378 1.00 70.50 90 GLY A N 1
ATOM 716 C CA . GLY A 1 90 ? 11.196 -7.508 -21.853 1.00 70.50 90 GLY A CA 1
ATOM 717 C C . GLY A 1 90 ? 11.196 -7.373 -20.325 1.00 70.50 90 GLY A C 1
ATOM 718 O O . GLY A 1 90 ? 12.144 -7.752 -19.635 1.00 70.50 90 GLY A O 1
ATOM 719 N N . THR A 1 91 ? 10.131 -6.813 -19.765 1.00 76.12 91 THR A N 1
ATOM 720 C CA . THR A 1 91 ? 9.914 -6.671 -18.322 1.00 76.12 91 THR A CA 1
ATOM 721 C C . THR A 1 91 ? 9.339 -7.948 -17.705 1.00 76.12 91 THR A C 1
ATOM 723 O O . THR A 1 91 ? 8.326 -8.491 -18.144 1.00 76.12 91 THR A O 1
ATOM 726 N N . MET A 1 92 ? 9.982 -8.399 -16.631 1.00 81.19 92 MET A N 1
ATOM 727 C CA . MET A 1 92 ? 9.439 -9.358 -15.678 1.00 81.19 92 MET A CA 1
ATOM 728 C C . MET A 1 92 ? 9.024 -8.616 -14.409 1.00 81.19 92 MET A C 1
ATOM 730 O O . MET A 1 92 ? 9.711 -7.696 -13.962 1.00 81.19 92 MET A O 1
ATOM 734 N N . ALA A 1 93 ? 7.909 -9.014 -13.816 1.00 84.06 93 ALA A N 1
ATOM 735 C CA . ALA A 1 93 ? 7.445 -8.487 -12.548 1.00 84.06 93 ALA A CA 1
ATOM 736 C C . ALA A 1 93 ? 6.897 -9.613 -11.675 1.00 84.06 93 ALA A C 1
ATOM 738 O O . ALA A 1 93 ? 6.131 -10.453 -12.141 1.00 84.06 93 ALA A O 1
ATOM 739 N N . GLN A 1 94 ? 7.268 -9.611 -10.402 1.00 87.06 94 GLN A N 1
ATOM 740 C CA . GLN A 1 94 ? 6.633 -10.414 -9.372 1.00 87.06 94 GLN A CA 1
ATOM 741 C C . GLN A 1 94 ? 5.743 -9.499 -8.538 1.00 87.06 94 GLN A C 1
ATOM 743 O O . GLN A 1 94 ? 6.197 -8.476 -8.029 1.00 87.06 94 GLN A O 1
ATOM 748 N N . ILE A 1 95 ? 4.476 -9.868 -8.412 1.00 88.44 95 ILE A N 1
ATOM 749 C CA . ILE A 1 95 ? 3.492 -9.184 -7.582 1.00 88.44 95 ILE A CA 1
ATOM 750 C C . ILE A 1 95 ? 3.240 -10.069 -6.370 1.00 88.44 95 ILE A C 1
ATOM 752 O O . ILE A 1 95 ? 2.762 -11.191 -6.522 1.00 88.44 95 ILE A O 1
ATOM 756 N N . GLY A 1 96 ? 3.580 -9.582 -5.182 1.00 89.50 96 GLY A N 1
ATOM 757 C CA . GLY A 1 96 ? 3.234 -10.214 -3.913 1.00 89.50 96 GLY A CA 1
ATOM 758 C C . GLY A 1 96 ? 2.090 -9.459 -3.253 1.00 89.50 96 GLY A C 1
ATOM 759 O O . GLY A 1 96 ? 2.126 -8.235 -3.209 1.00 89.50 96 GLY A O 1
ATOM 760 N N . VAL A 1 97 ? 1.094 -10.172 -2.737 1.00 91.81 97 VAL A N 1
ATOM 761 C CA . VAL A 1 97 ? -0.032 -9.596 -1.993 1.00 91.81 97 VAL A CA 1
ATOM 762 C C . VAL A 1 97 ? -0.205 -10.368 -0.695 1.00 91.81 97 VAL A C 1
ATOM 764 O O . VAL A 1 97 ? -0.124 -11.599 -0.678 1.00 91.81 97 VAL A O 1
ATOM 767 N N . VAL A 1 98 ? -0.429 -9.642 0.396 1.00 91.56 98 VAL A N 1
ATOM 768 C CA . VAL A 1 98 ? -0.606 -10.199 1.733 1.00 91.56 98 VAL A CA 1
ATOM 769 C C . VAL A 1 98 ? -1.856 -9.611 2.375 1.00 91.56 98 VAL A C 1
ATOM 771 O O . VAL A 1 98 ? -2.071 -8.404 2.352 1.00 91.56 98 VAL A O 1
ATOM 774 N N . ALA A 1 99 ? -2.650 -10.483 2.989 1.00 91.75 99 ALA A N 1
ATOM 775 C CA . ALA A 1 99 ? -3.720 -10.122 3.906 1.00 91.75 99 ALA A CA 1
ATOM 776 C C . ALA A 1 99 ? -3.309 -10.547 5.316 1.00 91.75 99 ALA A C 1
ATOM 778 O O . ALA A 1 99 ? -2.910 -11.698 5.511 1.00 91.75 99 ALA A O 1
ATOM 779 N N . VAL A 1 100 ? -3.390 -9.634 6.282 1.00 92.25 100 VAL A N 1
ATOM 780 C CA . VAL A 1 100 ? -2.989 -9.865 7.675 1.00 92.25 100 VAL A CA 1
ATOM 781 C C . VAL A 1 100 ? -3.990 -9.246 8.645 1.00 92.25 100 VAL A C 1
ATOM 783 O O . VAL A 1 100 ? -4.534 -8.175 8.381 1.00 92.25 100 VAL A O 1
ATOM 786 N N . ASN A 1 101 ? -4.234 -9.898 9.779 1.00 91.69 101 ASN A N 1
ATOM 787 C CA . ASN A 1 101 ? -4.993 -9.313 10.886 1.00 91.69 101 ASN A CA 1
ATOM 788 C C . ASN A 1 101 ? -4.129 -9.111 12.138 1.00 91.69 101 ASN A C 1
ATOM 790 O O . ASN A 1 101 ? -2.964 -9.501 12.196 1.00 91.69 101 ASN A O 1
ATOM 794 N N . TYR A 1 102 ? -4.723 -8.509 13.168 1.00 90.00 102 TYR A N 1
ATOM 795 C CA . TYR A 1 102 ? -4.029 -8.210 14.424 1.00 90.00 102 TYR A CA 1
ATOM 796 C C . TYR A 1 102 ? -3.574 -9.463 15.194 1.00 90.00 102 TYR A C 1
ATOM 798 O O . TYR A 1 102 ? -2.614 -9.408 15.957 1.00 90.00 102 TYR A O 1
ATOM 806 N N . LEU A 1 103 ? -4.218 -10.610 14.953 1.00 89.19 103 LEU A N 1
ATOM 807 C CA . LEU A 1 103 ? -3.841 -11.910 15.519 1.00 89.19 103 LEU A CA 1
ATOM 808 C C . LEU A 1 103 ? -2.710 -12.601 14.738 1.00 89.19 103 LEU A C 1
ATOM 810 O O . LEU A 1 103 ? -2.349 -13.733 15.053 1.00 89.19 103 LEU A O 1
ATOM 814 N N . ASN A 1 104 ? -2.134 -11.921 13.739 1.00 84.94 104 ASN A N 1
ATOM 815 C CA . ASN A 1 104 ? -1.071 -12.424 12.871 1.00 84.94 104 ASN A CA 1
ATOM 816 C C . ASN A 1 104 ? -1.487 -13.630 12.003 1.00 84.94 104 ASN A C 1
ATOM 818 O O . ASN A 1 104 ? -0.641 -14.380 11.508 1.00 84.94 104 ASN A O 1
ATOM 822 N N . GLU A 1 105 ? -2.790 -13.812 11.773 1.00 84.88 105 GLU A N 1
ATOM 823 C CA . GLU A 1 105 ? -3.286 -14.699 10.725 1.00 84.88 105 GLU A CA 1
ATOM 824 C C . GLU A 1 105 ? -2.962 -14.058 9.374 1.00 84.88 105 GLU A C 1
ATOM 826 O O . GLU A 1 105 ? -3.309 -12.898 9.135 1.00 84.88 105 GLU A O 1
ATOM 831 N N . LYS A 1 106 ? -2.283 -14.802 8.493 1.00 86.25 106 LYS A N 1
ATOM 832 C CA . LYS A 1 106 ? -1.822 -14.285 7.202 1.00 86.25 106 LYS A CA 1
ATOM 833 C C . LYS A 1 106 ? -2.198 -15.190 6.038 1.00 86.25 106 LYS A C 1
ATOM 835 O O . LYS A 1 106 ? -2.059 -16.410 6.120 1.00 86.25 106 LYS A O 1
ATOM 840 N N . ILE A 1 107 ? -2.592 -14.574 4.930 1.00 82.75 107 ILE A N 1
ATOM 841 C CA . ILE A 1 107 ? -2.717 -15.220 3.620 1.00 82.75 107 ILE A CA 1
ATOM 842 C C . ILE A 1 107 ? -1.801 -14.476 2.657 1.00 82.75 107 ILE A C 1
ATOM 844 O O . ILE A 1 107 ? -1.759 -13.247 2.662 1.00 82.75 107 ILE A O 1
ATOM 848 N N . GLN A 1 108 ? -1.026 -15.221 1.871 1.00 86.25 108 GLN A N 1
ATOM 849 C CA . GLN A 1 108 ? -0.038 -14.667 0.952 1.00 86.25 108 GLN A CA 1
ATOM 850 C C . GLN A 1 108 ? -0.253 -15.256 -0.438 1.00 86.25 108 GLN A C 1
ATOM 852 O O . GLN A 1 108 ? -0.317 -16.475 -0.593 1.00 86.25 108 GLN A O 1
ATOM 857 N N . HIS A 1 109 ? -0.311 -14.389 -1.443 1.00 84.94 109 HIS A N 1
ATOM 858 C CA . HIS A 1 109 ? -0.304 -14.780 -2.846 1.00 84.94 109 HIS A CA 1
ATOM 859 C C . HIS A 1 109 ? 0.856 -14.112 -3.566 1.00 84.94 109 HIS A C 1
ATOM 861 O O . HIS A 1 109 ? 1.231 -12.977 -3.274 1.00 84.94 109 HIS A O 1
ATOM 867 N N . SER A 1 110 ? 1.419 -14.825 -4.536 1.00 84.62 110 SER A N 1
ATOM 868 C CA . SER A 1 110 ? 2.417 -14.269 -5.438 1.00 84.62 110 SER A CA 1
ATOM 869 C C . SER A 1 110 ? 2.065 -14.623 -6.873 1.00 84.62 110 SER A C 1
ATOM 871 O O . SER A 1 110 ? 1.681 -15.755 -7.157 1.00 84.62 110 SER A O 1
ATOM 873 N N . CYS A 1 111 ? 2.187 -13.649 -7.761 1.00 80.00 111 CYS A N 1
ATOM 874 C CA . CYS A 1 111 ? 1.923 -13.772 -9.183 1.00 80.00 111 CYS A CA 1
ATOM 875 C C . CYS A 1 111 ? 3.150 -13.298 -9.959 1.00 80.00 111 CYS A C 1
ATOM 877 O O . CYS A 1 111 ? 3.810 -12.335 -9.566 1.00 80.00 111 CYS A O 1
ATOM 879 N N . PHE A 1 112 ? 3.444 -13.963 -11.072 1.00 82.06 112 PHE A N 1
ATOM 880 C CA . PHE A 1 112 ? 4.547 -13.612 -11.955 1.00 82.06 112 PHE A CA 1
ATOM 881 C C . PHE A 1 112 ? 4.008 -13.162 -13.310 1.00 82.06 112 PHE A C 1
ATOM 883 O O . PHE A 1 112 ? 3.246 -13.873 -13.962 1.00 82.06 112 PHE A O 1
ATOM 890 N N . ILE A 1 113 ? 4.444 -11.987 -13.746 1.00 74.25 113 ILE A N 1
ATOM 891 C CA . ILE A 1 113 ? 4.163 -11.409 -15.057 1.00 74.25 113 ILE A CA 1
ATOM 892 C C . ILE A 1 113 ? 5.481 -11.381 -15.826 1.00 74.25 113 ILE A C 1
A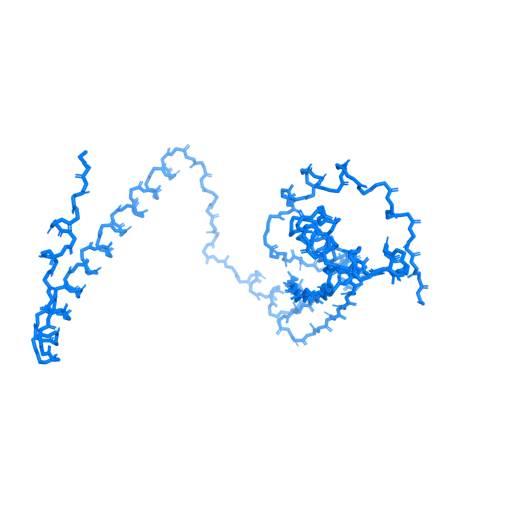TOM 894 O O . ILE A 1 113 ? 6.490 -10.894 -15.322 1.00 74.25 113 ILE A O 1
ATOM 898 N N . SER A 1 114 ? 5.487 -11.904 -17.049 1.00 71.94 114 SER A N 1
ATOM 899 C CA . SER A 1 114 ? 6.662 -11.874 -17.920 1.00 71.94 114 SER A CA 1
ATOM 900 C C . SER A 1 114 ? 6.260 -11.491 -19.336 1.00 71.94 114 SER A C 1
ATOM 902 O O . SER A 1 114 ? 5.449 -12.176 -19.958 1.00 71.94 114 SER A O 1
ATOM 904 N N . GLU A 1 115 ? 6.865 -10.423 -19.857 1.00 66.25 115 GLU A N 1
ATOM 905 C CA . GLU A 1 115 ? 6.766 -10.050 -21.273 1.00 66.25 115 GLU A CA 1
ATOM 906 C C . GLU A 1 115 ? 7.437 -11.075 -22.200 1.00 66.25 115 GLU A C 1
ATOM 908 O O . GLU A 1 115 ? 7.113 -11.131 -23.384 1.00 66.25 115 GLU A O 1
ATOM 913 N N . ALA A 1 116 ? 8.337 -11.918 -21.675 1.00 57.28 116 ALA A N 1
ATOM 914 C CA . ALA A 1 116 ? 9.167 -12.818 -22.476 1.00 57.28 116 ALA A CA 1
ATOM 915 C C . ALA A 1 116 ? 8.364 -13.830 -23.312 1.00 57.28 116 ALA A C 1
ATOM 917 O O . ALA A 1 116 ? 8.868 -14.326 -24.313 1.00 57.28 116 ALA A O 1
ATOM 918 N N . LYS A 1 117 ? 7.103 -14.111 -22.949 1.00 51.72 117 LYS A N 1
ATOM 919 C CA . LYS A 1 117 ? 6.221 -14.995 -23.730 1.00 51.72 117 LYS A CA 1
ATOM 920 C C . LYS A 1 117 ? 5.703 -14.371 -25.037 1.00 51.72 117 LYS A C 1
ATOM 922 O O . LYS A 1 117 ? 5.067 -15.081 -25.808 1.00 51.72 117 LYS A O 1
ATOM 927 N N . TYR A 1 118 ? 5.957 -13.083 -25.291 1.00 50.25 118 TYR A N 1
ATOM 928 C CA . TYR A 1 118 ? 5.389 -12.350 -26.431 1.00 50.25 118 TYR A CA 1
ATOM 929 C C . TYR A 1 118 ? 6.381 -12.009 -27.553 1.00 50.25 118 TYR A C 1
ATOM 931 O O . TYR A 1 118 ? 5.950 -11.492 -28.583 1.00 50.25 118 TYR A O 1
ATOM 939 N N . LYS A 1 119 ? 7.684 -12.293 -27.409 1.00 54.66 119 LYS A N 1
ATOM 940 C CA . LYS A 1 119 ? 8.676 -12.045 -28.474 1.00 54.66 119 LYS A CA 1
ATOM 941 C C . LYS A 1 119 ? 9.084 -13.356 -29.157 1.00 54.66 119 LYS A C 1
ATOM 943 O O . LYS A 1 119 ? 9.391 -14.334 -28.484 1.00 54.66 119 LYS A O 1
ATOM 948 N N . GLN A 1 120 ? 9.052 -13.368 -30.493 1.00 55.53 120 GLN A N 1
ATOM 949 C CA . GLN A 1 120 ? 9.560 -14.468 -31.324 1.00 55.53 120 GLN A CA 1
ATOM 950 C C . GLN A 1 120 ? 11.066 -14.678 -31.097 1.00 55.53 120 GLN A C 1
ATOM 952 O O . GLN A 1 120 ? 11.769 -13.730 -30.744 1.00 55.53 120 GLN A O 1
ATOM 957 N N . ASP A 1 121 ? 11.556 -15.900 -31.342 1.00 57.91 121 ASP A N 1
ATOM 958 C CA . ASP A 1 121 ? 12.991 -16.212 -31.332 1.00 57.91 121 ASP A CA 1
ATOM 959 C C . ASP A 1 121 ? 13.759 -15.237 -32.234 1.00 57.91 121 ASP A C 1
ATOM 961 O O . ASP A 1 121 ? 13.558 -15.196 -33.452 1.00 57.91 121 ASP A O 1
ATOM 965 N N . ILE A 1 122 ? 14.649 -14.453 -31.626 1.00 59.44 122 ILE A N 1
ATOM 966 C CA . ILE A 1 122 ? 15.487 -13.482 -32.328 1.00 59.44 122 ILE A CA 1
ATOM 967 C C . ILE A 1 122 ? 16.614 -14.252 -33.023 1.00 59.44 122 ILE A C 1
ATOM 969 O O . ILE A 1 122 ? 17.478 -14.829 -32.364 1.00 59.44 122 ILE A O 1
ATOM 973 N N . LYS A 1 123 ? 16.592 -14.285 -34.360 1.00 61.28 123 LYS A N 1
ATOM 974 C CA . LYS A 1 123 ? 17.571 -15.018 -35.186 1.00 61.28 123 LYS A CA 1
ATOM 975 C C . LYS A 1 123 ? 18.767 -14.168 -35.631 1.00 61.28 123 LYS A C 1
ATOM 977 O O . LYS A 1 123 ? 19.778 -14.741 -36.027 1.00 61.28 123 LYS A O 1
ATOM 982 N N . ASP A 1 124 ? 18.663 -12.840 -35.562 1.00 69.81 124 ASP A N 1
ATOM 983 C CA . ASP A 1 124 ? 19.681 -11.886 -36.024 1.00 69.81 124 ASP A CA 1
ATOM 984 C C . ASP A 1 124 ? 20.211 -11.014 -34.864 1.00 69.81 124 ASP A C 1
ATOM 986 O O . ASP A 1 124 ? 19.465 -10.552 -34.000 1.00 69.81 124 ASP A O 1
ATOM 990 N N . VAL A 1 125 ? 21.525 -10.777 -34.849 1.00 65.81 125 VAL A N 1
ATOM 991 C CA . VAL A 1 125 ? 22.228 -9.924 -33.877 1.00 65.81 125 VAL A CA 1
ATOM 992 C C . VAL A 1 125 ? 21.838 -8.450 -34.040 1.00 65.81 125 VAL A C 1
ATOM 994 O O . VAL A 1 125 ? 21.795 -7.717 -33.052 1.00 65.81 125 VAL A O 1
ATOM 997 N N . ALA A 1 126 ? 21.514 -8.003 -35.258 1.00 65.69 126 ALA A N 1
ATOM 998 C CA . ALA A 1 126 ? 21.008 -6.650 -35.481 1.00 65.69 126 ALA A CA 1
ATOM 999 C C . ALA A 1 126 ? 19.616 -6.470 -34.849 1.00 65.69 126 ALA A C 1
ATOM 1001 O O . ALA A 1 126 ? 19.402 -5.516 -34.101 1.00 65.69 126 ALA A O 1
ATOM 1002 N N . ASP A 1 127 ? 18.713 -7.435 -35.048 1.00 61.75 127 ASP A N 1
ATOM 1003 C CA . ASP A 1 127 ? 17.384 -7.453 -34.419 1.00 61.75 127 ASP A CA 1
ATOM 1004 C C . ASP A 1 127 ? 17.477 -7.501 -32.886 1.00 61.75 127 ASP A C 1
ATOM 1006 O O . ASP A 1 127 ? 16.687 -6.863 -32.188 1.00 61.75 127 ASP A O 1
ATOM 1010 N N . TYR A 1 128 ? 18.480 -8.195 -32.339 1.00 62.66 128 TYR A N 1
ATOM 1011 C CA . TYR A 1 128 ? 18.767 -8.202 -30.903 1.00 62.66 128 TYR A CA 1
ATOM 1012 C C . TYR A 1 128 ? 19.092 -6.797 -30.371 1.00 62.66 128 TYR A C 1
ATOM 1014 O O . TYR A 1 128 ? 18.531 -6.380 -29.352 1.00 62.66 128 TYR A O 1
ATOM 1022 N N . LEU A 1 129 ? 19.958 -6.052 -31.066 1.00 62.44 129 LEU A N 1
ATOM 1023 C CA . LEU A 1 129 ? 20.349 -4.692 -30.681 1.00 62.44 129 LEU A CA 1
ATOM 1024 C C . LEU A 1 129 ? 19.198 -3.689 -30.860 1.00 62.44 129 LEU A C 1
ATOM 1026 O O . LEU A 1 129 ? 18.979 -2.863 -29.977 1.00 62.44 129 LEU A O 1
ATOM 1030 N N . TYR A 1 130 ? 18.407 -3.806 -31.930 1.00 60.16 130 TYR A N 1
ATOM 1031 C CA . TYR A 1 130 ? 17.215 -2.974 -32.134 1.00 60.16 130 TYR A CA 1
ATOM 1032 C C . TYR A 1 130 ? 16.089 -3.293 -31.143 1.00 60.16 130 TYR A C 1
ATOM 1034 O O . TYR A 1 130 ? 15.382 -2.394 -30.701 1.00 60.16 130 TYR A O 1
ATOM 1042 N N . SER A 1 131 ? 15.942 -4.548 -30.709 1.00 57.47 131 SER A N 1
ATOM 1043 C CA . SER A 1 131 ? 14.965 -4.923 -29.674 1.00 57.47 131 SER A CA 1
ATOM 1044 C C . SER A 1 131 ? 15.312 -4.403 -28.270 1.00 57.47 131 SER A C 1
ATOM 1046 O O . SER A 1 131 ? 14.441 -4.396 -27.393 1.00 57.47 131 SER A O 1
ATOM 1048 N N . HIS A 1 132 ? 16.570 -3.984 -28.065 1.00 55.16 132 HIS A N 1
ATOM 1049 C CA . HIS A 1 132 ? 17.036 -3.255 -26.884 1.00 55.16 132 HIS A CA 1
ATOM 1050 C C . HIS A 1 132 ? 16.701 -1.759 -26.943 1.00 55.16 132 HIS A C 1
ATOM 1052 O O . HIS A 1 132 ? 16.688 -1.107 -25.893 1.00 55.16 132 HIS A O 1
ATOM 1058 N N . GLU A 1 133 ? 16.420 -1.204 -28.129 1.00 51.59 133 GLU A N 1
ATOM 1059 C CA . GLU A 1 133 ? 15.891 0.151 -28.237 1.00 51.59 133 GLU A CA 1
ATOM 1060 C C . GLU A 1 133 ? 14.448 0.200 -27.729 1.00 51.59 133 GLU A C 1
ATOM 1062 O O . GLU A 1 133 ? 13.688 -0.767 -27.782 1.00 51.59 133 GLU A O 1
ATOM 1067 N N . SER A 1 134 ? 14.094 1.346 -27.153 1.00 49.44 134 SER A N 1
ATOM 1068 C CA . SER A 1 134 ? 12.899 1.605 -26.351 1.00 49.44 134 SER A CA 1
ATOM 1069 C C . SER A 1 134 ? 11.594 1.580 -27.154 1.00 49.44 134 SER A C 1
ATOM 1071 O O . SER A 1 134 ? 10.889 2.585 -27.220 1.00 49.44 134 SER A O 1
ATOM 1073 N N . ILE A 1 135 ? 11.257 0.451 -27.767 1.00 50.75 135 ILE A N 1
ATOM 1074 C CA . ILE A 1 135 ? 10.056 0.291 -28.581 1.00 50.75 135 ILE A CA 1
ATOM 1075 C C . ILE A 1 135 ? 9.049 -0.546 -27.786 1.00 50.75 135 ILE A C 1
ATOM 1077 O O . ILE A 1 135 ? 9.209 -1.749 -27.605 1.00 50.75 135 ILE A O 1
ATOM 1081 N N . ASN A 1 136 ? 8.044 0.169 -27.270 1.00 50.34 136 ASN A N 1
ATOM 1082 C CA . ASN A 1 136 ? 6.795 -0.288 -26.654 1.00 50.34 136 ASN A CA 1
ATOM 1083 C C . ASN A 1 136 ? 6.911 -1.382 -25.581 1.00 50.34 136 ASN A C 1
ATOM 1085 O O . ASN A 1 136 ? 6.841 -2.580 -25.843 1.00 50.34 136 ASN A O 1
ATOM 1089 N N . LYS A 1 137 ? 6.988 -0.940 -24.318 1.00 55.34 137 LYS A N 1
ATOM 1090 C CA . LYS A 1 137 ? 6.711 -1.804 -23.164 1.00 55.34 137 LYS A CA 1
ATOM 1091 C C . LYS A 1 137 ? 5.227 -2.160 -23.159 1.00 55.34 137 LYS A C 1
ATOM 1093 O O . LYS A 1 137 ? 4.407 -1.310 -22.812 1.00 55.34 137 LYS A O 1
ATOM 1098 N N . ILE A 1 138 ? 4.904 -3.405 -23.490 1.00 61.34 138 ILE A N 1
ATOM 1099 C CA . ILE A 1 138 ? 3.547 -3.959 -23.359 1.00 61.34 138 ILE A CA 1
ATOM 1100 C C . ILE A 1 138 ? 3.101 -3.885 -21.884 1.00 61.34 138 ILE A C 1
ATOM 1102 O O . ILE A 1 138 ? 1.960 -3.556 -21.565 1.00 61.34 138 ILE A O 1
ATOM 1106 N N . VAL A 1 139 ? 4.031 -4.122 -20.959 1.00 69.69 139 VAL A N 1
ATOM 1107 C CA . VAL A 1 139 ? 3.861 -4.076 -19.507 1.00 69.69 139 VAL A CA 1
ATOM 1108 C C . VAL A 1 139 ? 4.485 -2.787 -18.974 1.00 69.69 139 VAL A C 1
ATOM 1110 O O . VAL A 1 139 ? 5.636 -2.709 -18.538 1.00 69.69 139 VAL A O 1
ATOM 1113 N N . SER A 1 140 ? 3.689 -1.723 -19.015 1.00 74.69 140 SER A N 1
ATOM 1114 C CA . SER A 1 140 ? 4.044 -0.433 -18.427 1.00 74.69 140 SER A CA 1
ATOM 1115 C C . SER A 1 140 ? 3.850 -0.419 -16.900 1.00 74.69 140 SER A C 1
ATOM 1117 O O . SER A 1 140 ? 3.120 -1.231 -16.330 1.00 74.69 140 SER A O 1
ATOM 1119 N N . ALA A 1 141 ? 4.481 0.534 -16.204 1.00 76.50 141 ALA A N 1
ATOM 1120 C CA . ALA A 1 141 ? 4.305 0.687 -14.754 1.00 76.50 141 ALA A CA 1
ATOM 1121 C C . ALA A 1 141 ? 2.834 0.915 -14.328 1.00 76.50 141 ALA A C 1
ATOM 1123 O O . ALA A 1 141 ? 2.422 0.313 -13.338 1.00 76.50 141 ALA A O 1
ATOM 1124 N N . PRO A 1 142 ? 2.011 1.704 -15.054 1.00 78.00 142 PRO A N 1
ATOM 1125 C CA . PRO A 1 142 ? 0.574 1.789 -14.784 1.00 78.00 142 PRO A CA 1
ATOM 1126 C C . PRO A 1 142 ? -0.162 0.448 -14.905 1.00 78.00 142 PRO A C 1
ATOM 1128 O O . PRO A 1 142 ? -1.024 0.163 -14.082 1.00 78.00 142 PRO A O 1
ATOM 1131 N N . VAL A 1 143 ? 0.198 -0.394 -15.883 1.00 78.62 143 VAL A N 1
ATOM 1132 C CA . VAL A 1 143 ? -0.380 -1.743 -16.037 1.00 78.62 143 VAL A CA 1
ATOM 1133 C C . VAL A 1 143 ? -0.017 -2.627 -14.843 1.00 78.62 143 VAL A C 1
ATOM 1135 O O . VAL A 1 143 ? -0.885 -3.296 -14.291 1.00 78.62 143 VAL A O 1
ATOM 1138 N N . LEU A 1 144 ? 1.240 -2.590 -14.390 1.00 81.88 144 LEU A N 1
ATOM 1139 C CA . LEU A 1 144 ? 1.672 -3.341 -13.206 1.00 81.88 144 LEU A CA 1
ATOM 1140 C C . LEU A 1 144 ? 0.973 -2.872 -11.924 1.00 81.88 144 LEU A C 1
ATOM 1142 O O . LEU A 1 144 ? 0.589 -3.704 -11.106 1.00 81.88 144 LEU A O 1
ATOM 1146 N N . ARG A 1 145 ? 0.767 -1.559 -11.759 1.00 83.06 145 ARG A N 1
ATOM 1147 C CA . ARG A 1 145 ? 0.003 -1.008 -10.628 1.00 83.06 145 ARG A CA 1
ATOM 1148 C C . ARG A 1 145 ? -1.464 -1.430 -10.665 1.00 83.06 145 ARG A C 1
ATOM 1150 O O . ARG A 1 145 ? -1.979 -1.853 -9.635 1.00 83.06 145 ARG A O 1
ATOM 1157 N N . ALA A 1 146 ? -2.102 -1.390 -11.836 1.00 82.56 146 ALA A N 1
ATOM 1158 C CA . ALA A 1 146 ? -3.463 -1.899 -12.003 1.00 82.56 146 ALA A CA 1
ATOM 1159 C C . ALA A 1 146 ? -3.551 -3.387 -11.627 1.00 82.56 146 ALA A C 1
ATOM 1161 O O . ALA A 1 146 ? -4.444 -3.789 -10.887 1.00 82.56 146 ALA A O 1
ATOM 1162 N N . ALA A 1 147 ? -2.596 -4.198 -12.094 1.00 84.00 147 ALA A N 1
ATOM 1163 C CA . ALA A 1 147 ? -2.545 -5.624 -11.791 1.00 84.00 147 ALA A CA 1
ATOM 1164 C C . ALA A 1 147 ? -2.379 -5.890 -10.286 1.00 84.00 147 ALA A C 1
ATOM 1166 O O . ALA A 1 147 ? -3.097 -6.725 -9.742 1.00 84.00 147 ALA A O 1
ATOM 1167 N N . LEU A 1 148 ? -1.487 -5.163 -9.602 1.00 87.50 148 LEU A N 1
ATOM 1168 C CA . LEU A 1 148 ? -1.337 -5.241 -8.144 1.00 87.50 148 LEU A CA 1
ATOM 1169 C C . LEU A 1 148 ? -2.662 -4.948 -7.434 1.00 87.50 148 LEU A C 1
ATOM 1171 O O . LEU A 1 148 ? -3.111 -5.748 -6.618 1.00 87.50 148 LEU A O 1
ATOM 1175 N N . GLN A 1 149 ? -3.305 -3.836 -7.785 1.00 86.38 149 GLN A N 1
ATOM 1176 C CA . GLN A 1 149 ? -4.554 -3.419 -7.158 1.00 86.38 149 GLN A CA 1
ATOM 1177 C C . GLN A 1 149 ? -5.662 -4.455 -7.364 1.00 86.38 149 GLN A C 1
ATOM 1179 O O . GLN A 1 149 ? -6.388 -4.760 -6.423 1.00 86.38 149 GLN A O 1
ATOM 1184 N N . VAL A 1 150 ? -5.772 -5.047 -8.559 1.00 86.44 150 VAL A N 1
ATOM 1185 C CA . VAL A 1 150 ? -6.714 -6.150 -8.817 1.00 86.44 150 VAL A CA 1
ATOM 1186 C C . VAL A 1 150 ? -6.423 -7.335 -7.897 1.00 86.44 150 VAL A C 1
ATOM 1188 O O . VAL A 1 150 ? -7.342 -7.815 -7.239 1.00 86.44 150 VAL A O 1
ATOM 1191 N N . ARG A 1 151 ? -5.156 -7.758 -7.775 1.00 86.75 151 ARG A N 1
ATOM 1192 C CA . ARG A 1 151 ? -4.776 -8.884 -6.903 1.00 86.75 151 ARG A CA 1
ATOM 1193 C C . ARG A 1 151 ? -5.050 -8.617 -5.423 1.00 86.75 151 ARG A C 1
ATOM 1195 O O . ARG A 1 151 ? -5.474 -9.527 -4.718 1.00 86.75 151 ARG A O 1
ATOM 1202 N N . GLU A 1 152 ? -4.868 -7.385 -4.951 1.00 89.56 152 GLU A N 1
ATOM 1203 C CA . GLU A 1 152 ? -5.287 -6.984 -3.602 1.00 89.56 152 GLU A CA 1
ATOM 1204 C C . GLU A 1 152 ? -6.792 -7.186 -3.404 1.00 89.56 152 GLU A C 1
ATOM 1206 O O . GLU A 1 152 ? -7.211 -7.794 -2.418 1.00 89.56 152 GLU A O 1
ATOM 1211 N N . ARG A 1 153 ? -7.620 -6.716 -4.350 1.00 87.31 153 ARG A N 1
ATOM 1212 C CA . ARG A 1 153 ? -9.084 -6.832 -4.245 1.00 87.31 153 ARG A CA 1
ATOM 1213 C C . ARG A 1 153 ? -9.530 -8.288 -4.328 1.00 87.31 153 ARG A C 1
ATOM 1215 O O . ARG A 1 153 ? -10.347 -8.679 -3.505 1.00 8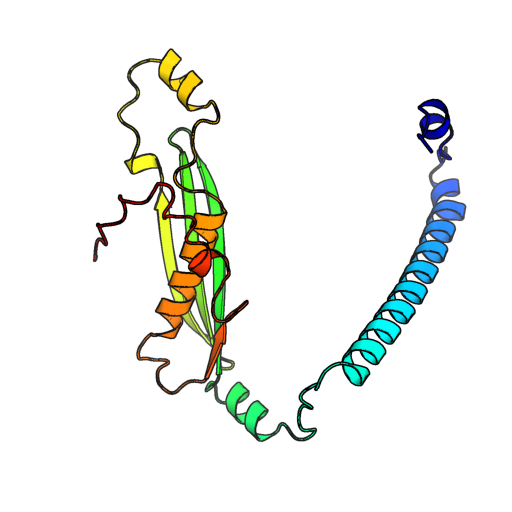7.31 153 ARG A O 1
ATOM 1222 N N . GLU A 1 154 ? -8.967 -9.080 -5.238 1.00 87.69 154 GLU A N 1
ATOM 1223 C CA . GLU A 1 154 ? -9.222 -10.524 -5.333 1.00 87.69 154 GLU A CA 1
ATOM 1224 C C . GLU A 1 154 ? -8.933 -11.243 -4.013 1.00 87.69 154 GLU A C 1
ATOM 1226 O O . GLU A 1 154 ? -9.795 -11.967 -3.524 1.00 87.69 154 GLU A O 1
ATOM 1231 N N . LEU A 1 155 ? -7.778 -10.986 -3.385 1.00 88.06 155 LEU A N 1
ATOM 1232 C CA . LEU A 1 155 ? -7.463 -11.572 -2.080 1.00 88.06 155 LEU A CA 1
ATOM 1233 C C . LEU A 1 155 ? -8.475 -11.142 -1.011 1.00 88.06 155 LEU A C 1
ATOM 1235 O O . LEU A 1 155 ? -8.886 -11.948 -0.184 1.00 88.06 155 LEU A O 1
ATOM 1239 N N . GLY A 1 156 ? -8.917 -9.885 -1.024 1.00 87.25 156 GLY A N 1
ATOM 1240 C CA . GLY A 1 156 ? -9.950 -9.426 -0.096 1.00 87.25 156 GLY A CA 1
ATOM 1241 C C . GLY A 1 156 ? -11.355 -9.963 -0.388 1.00 87.25 156 GLY A C 1
ATOM 1242 O O . GLY A 1 156 ? -12.227 -9.859 0.475 1.00 87.25 156 GLY A O 1
ATOM 1243 N N . LEU A 1 157 ? -11.599 -10.533 -1.569 1.00 88.25 157 LEU A N 1
ATOM 1244 C CA . LEU A 1 157 ? -12.846 -11.218 -1.916 1.00 88.25 157 LEU A CA 1
ATOM 1245 C C . LEU A 1 157 ? -12.835 -12.708 -1.545 1.00 88.25 157 LEU A C 1
ATOM 1247 O O . LEU A 1 157 ? -13.867 -13.350 -1.705 1.00 88.25 157 LEU A O 1
ATOM 1251 N N . ASP A 1 158 ? -11.725 -13.239 -1.019 1.00 86.81 158 ASP A N 1
ATOM 1252 C CA . ASP A 1 158 ? -11.655 -14.610 -0.503 1.00 86.81 158 ASP A CA 1
ATOM 1253 C C . ASP A 1 158 ? -12.755 -14.852 0.551 1.00 86.81 158 ASP A C 1
ATOM 1255 O O . ASP A 1 158 ? -12.987 -14.024 1.444 1.00 86.81 158 ASP A O 1
ATOM 1259 N N . ASP A 1 159 ? -13.429 -16.000 0.451 1.00 86.50 159 ASP A N 1
ATOM 1260 C CA . ASP A 1 159 ? -14.547 -16.387 1.317 1.00 86.50 159 ASP A CA 1
ATOM 1261 C C . ASP A 1 159 ? -14.181 -16.356 2.808 1.00 86.50 159 ASP A C 1
ATOM 1263 O O . ASP A 1 159 ? -15.029 -16.059 3.653 1.00 86.50 159 ASP A O 1
ATOM 1267 N N . LYS A 1 160 ? -12.905 -16.573 3.155 1.00 84.44 160 LYS A N 1
ATOM 1268 C CA . LYS A 1 160 ? -12.399 -16.496 4.539 1.00 84.44 160 LYS A CA 1
ATOM 1269 C C . LYS A 1 160 ? -12.546 -15.109 5.161 1.00 84.44 160 LYS A C 1
ATOM 1271 O O . LYS A 1 160 ? -12.502 -14.975 6.386 1.00 84.44 160 LYS A O 1
ATOM 1276 N N . PHE A 1 161 ? -12.688 -14.074 4.339 1.00 85.06 161 PHE A N 1
ATOM 1277 C CA . PHE A 1 161 ? -12.822 -12.687 4.772 1.00 85.06 161 PHE A CA 1
ATOM 1278 C C . PHE A 1 161 ? -14.229 -12.132 4.563 1.00 85.06 161 PHE A C 1
ATOM 1280 O O . PHE A 1 161 ? -14.424 -10.927 4.718 1.00 85.06 161 PHE A O 1
ATOM 1287 N N . ARG A 1 162 ? -15.213 -12.963 4.195 1.00 86.31 162 ARG A N 1
ATOM 1288 C CA . ARG A 1 162 ? -16.577 -12.518 3.873 1.00 86.31 162 ARG A CA 1
ATOM 1289 C C . ARG A 1 162 ? -17.202 -11.645 4.965 1.00 86.31 162 ARG A C 1
ATOM 1291 O O . ARG A 1 162 ? -17.735 -10.589 4.641 1.00 86.31 162 ARG A O 1
ATOM 1298 N N . ASP A 1 163 ? -17.050 -12.047 6.224 1.00 89.75 163 ASP A N 1
ATOM 1299 C CA . ASP A 1 163 ? -17.641 -11.370 7.386 1.00 89.75 163 ASP A CA 1
ATOM 1300 C C . ASP A 1 163 ? -16.637 -10.479 8.145 1.00 89.75 163 ASP A C 1
ATOM 1302 O O . ASP A 1 163 ? -16.887 -10.077 9.279 1.00 89.75 163 ASP A O 1
ATOM 1306 N N . LYS A 1 164 ? -15.483 -10.170 7.533 1.00 90.88 164 LYS A N 1
ATOM 1307 C CA . LYS A 1 164 ? -14.430 -9.336 8.132 1.00 90.88 164 LYS A CA 1
ATOM 1308 C C . LYS A 1 164 ? -14.390 -7.941 7.501 1.00 90.88 164 LYS A C 1
ATOM 1310 O O . LYS A 1 164 ? -14.646 -7.767 6.308 1.00 90.88 164 LYS A O 1
ATOM 1315 N N . TYR A 1 165 ? -13.989 -6.947 8.290 1.00 93.19 165 TYR A N 1
ATOM 1316 C CA . TYR A 1 165 ? -13.685 -5.602 7.804 1.00 93.19 165 TYR A CA 1
ATOM 1317 C C . TYR A 1 165 ? -12.357 -5.606 7.044 1.00 93.19 165 TYR A C 1
ATOM 1319 O O . TYR A 1 165 ? -11.361 -6.142 7.524 1.00 93.19 165 TYR A O 1
ATOM 1327 N N . LYS A 1 166 ? -12.332 -4.995 5.857 1.00 92.25 166 LYS A N 1
ATOM 1328 C CA . LYS A 1 166 ? -11.183 -5.028 4.940 1.00 92.25 166 LYS A CA 1
ATOM 1329 C C . LYS A 1 166 ? -10.626 -3.628 4.771 1.00 92.25 166 LYS A C 1
ATOM 1331 O O . LYS A 1 166 ? -11.353 -2.711 4.391 1.00 92.25 166 LYS A O 1
ATOM 1336 N N . ILE A 1 167 ? -9.337 -3.476 5.029 1.00 92.00 167 ILE A N 1
ATOM 1337 C CA . ILE A 1 167 ? -8.606 -2.231 4.832 1.00 92.00 167 ILE A CA 1
ATOM 1338 C C . ILE A 1 167 ? -7.621 -2.458 3.695 1.00 92.00 167 ILE A C 1
ATOM 1340 O O . ILE A 1 167 ? -6.696 -3.255 3.821 1.00 92.00 167 ILE A O 1
ATOM 1344 N N . TYR A 1 168 ? -7.827 -1.749 2.591 1.00 90.38 168 TYR A N 1
ATOM 1345 C CA . TYR A 1 168 ? -6.911 -1.754 1.457 1.00 90.38 168 TYR A CA 1
ATOM 1346 C C . TYR A 1 168 ? -5.941 -0.586 1.559 1.00 90.38 168 TYR A C 1
ATOM 1348 O O . TYR A 1 168 ? -6.326 0.516 1.961 1.00 90.38 168 TYR A O 1
ATOM 1356 N N . HIS A 1 169 ? -4.703 -0.797 1.126 1.00 85.25 169 HIS A N 1
ATOM 1357 C CA . HIS A 1 169 ? -3.810 0.314 0.853 1.00 85.25 169 HIS A CA 1
ATOM 1358 C C . HIS A 1 169 ? -4.289 1.091 -0.392 1.00 85.25 169 HIS A C 1
ATOM 1360 O O . HIS A 1 169 ? -4.511 0.531 -1.468 1.00 85.25 169 HIS A O 1
ATOM 1366 N N . GLY A 1 170 ? -4.474 2.406 -0.244 1.00 82.44 170 GLY A N 1
ATOM 1367 C CA . GLY A 1 170 ? -4.878 3.299 -1.334 1.00 82.44 170 GLY A CA 1
ATOM 1368 C C . GLY A 1 170 ? -6.397 3.475 -1.516 1.00 82.44 170 GLY A C 1
ATOM 1369 O O . GLY A 1 170 ? -7.193 3.107 -0.652 1.00 82.44 170 GLY A O 1
ATOM 1370 N N . PRO A 1 171 ? -6.825 4.116 -2.619 1.00 78.31 171 PRO A N 1
ATOM 1371 C CA . PRO A 1 171 ? -8.233 4.418 -2.873 1.00 78.31 171 PRO A CA 1
ATOM 1372 C C . PRO A 1 171 ? -9.062 3.153 -3.146 1.00 78.31 171 PRO A C 1
ATOM 1374 O O . PRO A 1 171 ? -8.569 2.172 -3.705 1.00 78.31 171 PRO A O 1
ATOM 1377 N N . LEU A 1 172 ? -10.359 3.205 -2.818 1.00 70.94 172 LEU A N 1
ATOM 1378 C CA . LEU A 1 172 ? -11.289 2.089 -3.042 1.00 70.94 172 LEU A CA 1
ATOM 1379 C C . LEU A 1 172 ? -11.341 1.677 -4.520 1.00 70.94 172 LEU A C 1
ATOM 1381 O O . LEU A 1 172 ? -11.233 0.494 -4.838 1.00 70.94 172 LEU A O 1
ATOM 1385 N N . ILE A 1 173 ? -11.447 2.670 -5.406 1.00 72.38 173 ILE A N 1
ATOM 1386 C CA . ILE A 1 173 ? -11.346 2.504 -6.854 1.00 72.38 173 ILE A CA 1
ATOM 1387 C C . ILE A 1 173 ? -10.107 3.271 -7.318 1.00 72.38 173 ILE A C 1
ATOM 1389 O O . ILE A 1 173 ? -10.136 4.502 -7.396 1.00 72.38 173 ILE A O 1
ATOM 1393 N N . PRO A 1 174 ? -9.001 2.576 -7.596 1.00 71.31 174 PRO A N 1
ATOM 1394 C CA . PRO A 1 174 ? -7.800 3.223 -8.081 1.00 71.31 174 PRO A CA 1
ATOM 1395 C C . PRO A 1 174 ? -7.947 3.841 -9.465 1.00 71.31 174 PRO A C 1
ATOM 1397 O O . PRO A 1 174 ? -8.660 3.333 -10.335 1.00 71.31 174 PRO A O 1
ATOM 1400 N N . PHE A 1 175 ? -7.195 4.919 -9.686 1.00 72.94 175 PHE A N 1
ATOM 1401 C CA . PHE A 1 175 ? -7.157 5.596 -10.975 1.00 72.94 175 PHE A CA 1
ATOM 1402 C C . PHE A 1 175 ? -6.713 4.651 -12.091 1.00 72.94 175 PHE A C 1
ATOM 1404 O O . PHE A 1 175 ? -7.283 4.697 -13.172 1.00 72.94 175 PHE A O 1
ATOM 1411 N N . GLU A 1 176 ? -5.753 3.758 -11.843 1.00 69.88 176 GLU A N 1
ATOM 1412 C CA . GLU A 1 176 ? -5.299 2.807 -12.855 1.00 69.88 176 GLU A CA 1
ATOM 1413 C C . GLU A 1 176 ? -6.398 1.826 -13.293 1.00 69.88 176 GLU A C 1
ATOM 1415 O O . GLU A 1 176 ? -6.403 1.406 -14.446 1.00 69.88 176 GLU A O 1
ATOM 1420 N N . MET A 1 177 ? -7.379 1.515 -12.442 1.00 67.94 177 MET A N 1
ATOM 1421 C CA . MET A 1 177 ? -8.538 0.709 -12.846 1.00 67.94 177 MET A CA 1
ATOM 1422 C C . MET A 1 177 ? -9.540 1.518 -13.687 1.00 67.94 177 MET A C 1
ATOM 1424 O O . MET A 1 177 ? -10.138 0.979 -14.617 1.00 67.94 177 MET A O 1
ATOM 1428 N N . LEU A 1 178 ? -9.694 2.818 -13.407 1.00 67.31 178 LEU A N 1
ATOM 1429 C CA . LEU A 1 178 ? -10.585 3.726 -14.148 1.00 67.31 178 LEU A CA 1
ATOM 1430 C C . LEU A 1 178 ? -10.011 4.137 -15.506 1.00 67.31 178 LEU A C 1
ATOM 1432 O O . LEU A 1 178 ? -10.708 4.124 -16.517 1.00 67.31 178 LEU A O 1
ATOM 1436 N N . ALA A 1 179 ? -8.729 4.494 -15.522 1.00 66.81 179 ALA A N 1
ATOM 1437 C CA . ALA A 1 179 ? -8.004 4.940 -16.703 1.00 66.81 179 ALA A CA 1
ATOM 1438 C C . ALA A 1 179 ? -7.793 3.809 -17.713 1.00 66.81 179 ALA A C 1
ATOM 1440 O O . ALA A 1 179 ? -7.492 4.084 -18.872 1.00 66.81 179 ALA A O 1
ATOM 1441 N N . ASN A 1 180 ? -7.950 2.555 -17.269 1.00 62.53 180 ASN A N 1
ATOM 1442 C CA . ASN A 1 180 ? -7.789 1.349 -18.067 1.00 62.53 180 ASN A CA 1
ATOM 1443 C C . ASN A 1 180 ? -6.550 1.434 -18.981 1.00 62.53 180 ASN A C 1
ATOM 1445 O O . ASN A 1 180 ? -6.677 1.406 -20.208 1.00 62.53 180 ASN A O 1
ATOM 1449 N N . PRO A 1 181 ? -5.336 1.545 -18.404 1.00 57.34 181 PRO A N 1
ATOM 1450 C CA . PRO A 1 181 ? -4.102 1.691 -19.168 1.00 57.34 181 PRO A CA 1
ATOM 1451 C C . PRO A 1 181 ? -3.844 0.482 -20.078 1.00 57.34 181 PRO A C 1
ATOM 1453 O O . PRO A 1 181 ? -3.036 0.575 -20.995 1.00 57.34 181 PRO A O 1
ATOM 1456 N N . GLY A 1 182 ? -4.550 -0.635 -19.859 1.00 51.84 182 GLY A N 1
ATOM 1457 C CA . GLY A 1 182 ? -4.536 -1.784 -20.749 1.00 51.84 182 GLY A CA 1
ATOM 1458 C C . GLY A 1 182 ? -5.405 -1.649 -21.997 1.00 51.84 182 GLY A C 1
ATOM 1459 O O . GLY A 1 182 ? -5.106 -2.297 -22.988 1.00 51.84 182 GLY A O 1
ATOM 1460 N N . LYS A 1 183 ? -6.419 -0.780 -22.055 1.00 47.84 183 LYS A N 1
ATOM 1461 C CA . LYS A 1 183 ? -7.262 -0.656 -23.262 1.00 47.84 183 LYS A CA 1
ATOM 1462 C C . LYS A 1 183 ? -6.541 -0.075 -24.479 1.00 47.84 183 LYS A C 1
ATOM 1464 O O . LYS A 1 183 ? -7.060 -0.209 -25.584 1.00 47.84 183 LYS A O 1
ATOM 1469 N N . ALA A 1 184 ? -5.377 0.547 -24.295 1.00 41.28 184 ALA A N 1
ATOM 1470 C CA . ALA A 1 184 ? -4.596 1.049 -25.416 1.00 41.28 184 ALA A CA 1
ATOM 1471 C C . ALA A 1 184 ? -3.974 -0.087 -26.258 1.00 41.28 184 ALA A C 1
ATOM 1473 O O . ALA A 1 184 ? -3.900 0.081 -27.468 1.00 41.28 184 ALA A O 1
ATOM 1474 N N . GLU A 1 185 ? -3.622 -1.255 -25.682 1.00 39.84 185 GLU A N 1
ATOM 1475 C CA . GLU A 1 185 ? -3.010 -2.380 -26.438 1.00 39.84 185 GLU A CA 1
ATOM 1476 C C . GLU A 1 185 ? -3.292 -3.814 -25.895 1.00 39.84 185 GLU A C 1
ATOM 1478 O O . GLU A 1 185 ? -3.059 -4.796 -26.597 1.00 39.84 185 GLU A O 1
ATOM 1483 N N . LEU A 1 186 ? -3.853 -4.001 -24.692 1.00 37.03 186 LEU A N 1
ATOM 1484 C CA . LEU A 1 186 ? -4.117 -5.313 -24.065 1.00 37.03 186 LEU A CA 1
ATOM 1485 C C . LEU A 1 186 ? -5.470 -5.925 -24.482 1.00 37.03 186 LEU A C 1
ATOM 1487 O O . LEU A 1 186 ? -6.306 -6.264 -23.649 1.00 37.03 186 LEU A O 1
ATOM 1491 N N . LYS A 1 187 ? -5.652 -6.167 -25.784 1.00 31.55 187 LYS A N 1
ATOM 1492 C CA . LYS A 1 187 ? -6.629 -7.151 -26.307 1.00 31.55 187 LYS A CA 1
ATOM 1493 C C . LYS A 1 187 ? -6.174 -8.616 -26.110 1.00 31.55 187 LYS A C 1
ATOM 1495 O O . LYS A 1 187 ? -6.770 -9.514 -26.688 1.00 31.55 187 LYS A O 1
ATOM 1500 N N . ILE A 1 188 ? -5.097 -8.860 -25.353 1.00 35.47 188 ILE A N 1
ATOM 1501 C CA . ILE A 1 188 ? -4.332 -10.124 -25.380 1.00 35.47 188 ILE A CA 1
ATOM 1502 C C . ILE A 1 188 ? -4.379 -10.903 -24.046 1.00 35.47 188 ILE A C 1
ATOM 1504 O O . ILE A 1 188 ? -3.977 -12.062 -23.997 1.00 35.47 188 ILE A O 1
ATOM 1508 N N . LEU A 1 189 ? -4.924 -10.342 -22.961 1.00 32.78 189 LEU A N 1
ATOM 1509 C CA . LEU A 1 189 ? -5.101 -11.086 -21.703 1.00 32.78 189 LEU A CA 1
ATOM 1510 C C . LEU A 1 189 ? -6.457 -11.805 -21.671 1.00 32.78 189 LEU A C 1
ATOM 1512 O O . LEU A 1 189 ? -7.314 -11.474 -20.863 1.00 32.78 189 LEU A O 1
ATOM 1516 N N . ASP A 1 190 ? -6.623 -12.785 -22.559 1.00 31.41 190 ASP A N 1
ATOM 1517 C CA . ASP A 1 190 ? -7.774 -13.705 -22.589 1.00 31.41 190 ASP A CA 1
ATOM 1518 C C . ASP A 1 190 ? -7.372 -15.142 -22.198 1.00 31.41 190 ASP A C 1
ATOM 1520 O O . ASP A 1 190 ? -8.023 -16.117 -22.564 1.00 31.41 190 ASP A O 1
ATOM 1524 N N . VAL A 1 191 ? -6.270 -15.308 -21.454 1.00 29.73 191 VAL A N 1
ATOM 1525 C CA . VAL A 1 191 ? -5.846 -16.629 -20.965 1.00 29.73 191 VAL A CA 1
ATOM 1526 C C . VAL A 1 191 ? -5.442 -16.555 -19.497 1.00 29.73 191 VAL A C 1
ATOM 1528 O O . VAL A 1 191 ? -4.281 -16.336 -19.146 1.00 29.73 191 VAL A O 1
ATOM 1531 N N . THR A 1 192 ? -6.423 -16.761 -18.624 1.00 27.77 192 THR A N 1
ATOM 1532 C CA . THR A 1 192 ? -6.190 -17.202 -17.248 1.00 27.77 192 THR A CA 1
ATOM 1533 C C . THR A 1 192 ? -5.816 -18.682 -17.318 1.00 27.77 192 THR A C 1
ATOM 1535 O O . THR A 1 192 ? -6.620 -19.497 -17.762 1.00 27.77 192 THR A O 1
ATOM 1538 N N . VAL A 1 193 ? -4.589 -19.042 -16.939 1.00 25.03 193 VAL A N 1
ATOM 1539 C CA . VAL A 1 193 ? -4.219 -20.450 -16.734 1.00 25.03 193 VAL A CA 1
ATOM 1540 C C . VAL A 1 193 ? -4.443 -20.752 -15.259 1.00 25.03 193 VAL A C 1
ATOM 1542 O O . VAL A 1 193 ? -3.713 -20.239 -14.411 1.00 25.03 193 VAL A O 1
ATOM 1545 N N . GLU A 1 194 ? -5.479 -21.534 -14.969 1.00 24.94 194 GLU A N 1
ATOM 1546 C CA . GLU A 1 194 ? -5.634 -22.222 -13.687 1.00 24.94 194 GLU A CA 1
ATOM 1547 C C . GLU A 1 194 ? -4.556 -23.314 -13.584 1.00 24.94 194 GLU A C 1
ATOM 1549 O O . GLU A 1 194 ? -4.296 -24.025 -14.559 1.00 24.94 194 GLU A O 1
ATOM 1554 N N . ILE A 1 195 ? -3.897 -23.404 -12.424 1.00 30.03 195 ILE A N 1
ATOM 1555 C CA . ILE A 1 195 ? -3.063 -24.550 -12.030 1.00 30.03 195 ILE A CA 1
ATOM 1556 C C . ILE A 1 195 ? -3.875 -25.377 -11.044 1.00 30.03 195 ILE A C 1
ATOM 1558 O O . ILE A 1 195 ? -4.416 -24.751 -10.104 1.00 30.03 195 ILE A O 1
#

Radius of gyration: 26.03 Å; chains: 1; bounding box: 56×60×58 Å

Sequence (195 aa):
MSITFREILNQKSWTSYEDYVAEGINQYSSELSKDISEGRKHKKAIREFLEKNFEIKTIPDDLSEELNLLTSGQVVGIDGTIATHKTITGTMAQIGVVAVNYLNEKIQHSCFISEAKYKQDIKDVADYLYSHESINKIVSAPVLRAALQVRERELGLDDKFRDKYKIYHGPLIPFEMLANPGKAELKILDVTVEI

Secondary structure (DSSP, 8-state):
-PPPHHHHHTS---SSHHHIIIIIHHHHHHHHHHHHHHHHHHHHHHHHHHHHHS-PPPPPS--HHHHHHHHTT-EEEEEEEEEEEEETTEEEEEEEEEEEETT--EEEEEEEEEGGGGS-----HHHHHHHTS----SS-HHHHHHHHHHHHHHHHTSGGGTTSEEEESS-SS-HHHHH-TTTTT----------

Foldseek 3Di:
DDDDPVNVVPPDDDPDPVCCVVPVVVVVVVVVVVVVVVVVVVVVVVVVVCVVPHDDDDDDPDCPVVVCCQQVFLEKEKDKDKDWDADLQAIKIKIKIWIAGNVGDIDIDIDIDDSNVPDDPDPDPVVSVVSPPDDDHLCDPLNVVVVNVVVRVVVCPPPVNVRGHYDYPDDPQDPSNVVVPNVVPVPPPPDDDDD

pLDDT: mean 75.99, std 16.62, range [24.94, 94.0]